Protein AF-A0A1S8X7P6-F1 (afdb_monomer)

Solvent-accessible surface area (backbone atoms only — not comparable to full-atom values): 11498 Å² total; per-residue (Å²): 134,85,83,84,81,87,73,89,77,54,71,71,57,48,52,52,52,52,55,50,52,51,51,50,54,52,51,56,50,50,56,48,49,52,49,54,49,47,68,71,68,50,73,94,67,76,74,69,40,82,76,48,101,75,57,80,89,74,90,81,84,75,97,58,96,81,68,71,66,70,54,46,68,73,72,71,50,94,68,79,83,75,83,72,80,80,57,61,68,52,50,38,50,42,69,26,84,80,76,5,51,56,44,46,46,53,56,34,66,71,38,95,83,47,39,44,63,60,40,48,54,47,52,47,68,79,34,63,86,38,93,44,40,49,62,66,90,58,89,84,59,77,46,38,27,39,47,47,96,93,43,76,47,79,45,70,70,70,52,51,78,80,42,77,86,68,86,75,87,81,89,80,94,76,87,85,130

Secondary structure (DSSP, 8-state):
-------PPPHHHHHHHHHHHHHHHHHHHHHHHHHHHHHHHS-S-SSGGGTSTT---------STT-THHHHHHTT-------PPP-HHHHHHHH-TTT-HHHHHHHHHHSTT--HHHHHHHHHHHHTT-TTEE--SSTTS--EEEEETTEEEEE----GGG-GGGS----------

Radius of gyration: 25.16 Å; Cα contacts (8 Å, |Δi|>4): 114; chains: 1; bounding box: 87×28×64 Å

Mean predicted aligned error: 13.83 Å

Organism: Opisthorchis viverrini (NCBI:txid6198)

Sequence (177 aa):
MRESLWSPVRESQAKVNRDSIAKQIYSELFDRLVAMLNDRLSPPDMSEIHTTKGGVHTIALLDIYGFEQQEYVKEGIDWQFIAFPDNQPIINLISGRPNGIFHICNDEASLAAGTDRSFLQRCQREHRDHPNFSVPKLSSDDSFAVVHFAGEITYKPVLCSFHPSKSGKQNSITDKS

Structure (mmCIF, N/CA/C/O backbone):
data_AF-A0A1S8X7P6-F1
#
_entry.id   AF-A0A1S8X7P6-F1
#
loop_
_atom_site.group_PDB
_atom_site.id
_atom_site.type_symbol
_atom_site.label_atom_id
_atom_site.label_alt_id
_atom_site.label_comp_id
_atom_site.label_asym_id
_atom_site.label_entity_id
_atom_site.label_seq_id
_atom_site.pdbx_PDB_ins_code
_atom_site.Cartn_x
_atom_site.Cartn_y
_atom_site.Cartn_z
_atom_site.occupancy
_atom_site.B_iso_or_equiv
_atom_site.auth_seq_id
_atom_site.auth_comp_id
_atom_site.auth_asym_id
_atom_site.auth_atom_id
_atom_site.pdbx_PDB_model_num
ATOM 1 N N . MET A 1 1 ? 9.546 18.646 -35.301 1.00 42.53 1 MET A N 1
ATOM 2 C CA . MET A 1 1 ? 9.060 17.299 -35.662 1.00 42.53 1 MET A CA 1
ATOM 3 C C . MET A 1 1 ? 9.919 16.311 -34.881 1.00 42.53 1 MET A C 1
ATOM 5 O O . MET A 1 1 ? 11.119 16.309 -35.096 1.00 42.53 1 MET A O 1
ATOM 9 N N . ARG A 1 2 ? 9.380 15.625 -33.860 1.00 49.19 2 ARG A N 1
ATOM 10 C CA . ARG A 1 2 ? 10.146 14.611 -33.109 1.00 49.19 2 ARG A CA 1
ATOM 11 C C . ARG A 1 2 ? 10.059 13.310 -33.897 1.00 49.19 2 ARG A C 1
ATOM 13 O O . ARG A 1 2 ? 8.960 12.786 -34.049 1.00 49.19 2 ARG A O 1
ATOM 20 N N . GLU A 1 3 ? 11.178 12.837 -34.422 1.00 62.22 3 GLU A N 1
ATOM 21 C CA . GLU A 1 3 ? 11.237 11.523 -35.057 1.00 62.22 3 GLU A CA 1
ATOM 22 C C . GLU A 1 3 ? 11.043 10.448 -33.982 1.00 62.22 3 GLU A C 1
ATOM 24 O O . GLU A 1 3 ? 11.720 10.446 -32.952 1.00 62.22 3 GLU A O 1
ATOM 29 N N . SER A 1 4 ? 10.057 9.573 -34.181 1.00 69.62 4 SER A N 1
ATOM 30 C CA . SER A 1 4 ? 9.841 8.418 -33.314 1.00 69.62 4 SER A CA 1
ATOM 31 C C . SER A 1 4 ? 10.745 7.295 -33.804 1.00 69.62 4 SER A C 1
ATOM 33 O O . SER A 1 4 ? 10.534 6.751 -34.886 1.00 69.62 4 SER A O 1
ATOM 35 N N . LEU A 1 5 ? 11.782 6.980 -33.029 1.00 67.19 5 LEU A N 1
ATOM 36 C CA . LEU A 1 5 ? 12.671 5.864 -33.322 1.00 67.19 5 LEU A CA 1
ATOM 37 C C . LEU A 1 5 ? 12.099 4.600 -32.668 1.00 67.19 5 LEU A C 1
ATOM 39 O O . LEU A 1 5 ? 12.007 4.520 -31.442 1.00 67.19 5 LEU A O 1
ATOM 43 N N . TRP A 1 6 ? 11.702 3.619 -33.478 1.00 72.44 6 TRP A N 1
ATOM 44 C CA . TRP A 1 6 ? 11.260 2.315 -32.987 1.00 72.44 6 TRP A CA 1
ATOM 45 C C . TRP A 1 6 ? 12.477 1.420 -32.748 1.00 72.44 6 TRP A C 1
ATOM 47 O O . TRP A 1 6 ? 13.280 1.208 -33.657 1.00 72.44 6 TRP A O 1
ATOM 57 N N . SER A 1 7 ? 12.622 0.895 -31.533 1.00 75.38 7 SER A N 1
ATOM 58 C CA . SER A 1 7 ? 13.663 -0.074 -31.196 1.00 75.38 7 SER A CA 1
ATOM 59 C C . SER A 1 7 ? 13.041 -1.408 -30.764 1.00 75.38 7 SER A C 1
ATOM 61 O O . SER A 1 7 ? 12.020 -1.417 -30.068 1.00 75.38 7 SER A O 1
ATOM 63 N N . PRO A 1 8 ? 13.632 -2.553 -31.157 1.00 83.06 8 PRO A N 1
ATOM 64 C CA . PRO A 1 8 ? 13.177 -3.858 -30.697 1.00 83.06 8 PRO A CA 1
ATOM 65 C C . PRO A 1 8 ? 13.267 -4.001 -29.175 1.00 83.06 8 PRO A C 1
ATOM 67 O O . PRO A 1 8 ? 14.200 -3.519 -28.527 1.00 83.06 8 PRO A O 1
ATOM 70 N N . VAL A 1 9 ? 12.305 -4.721 -28.606 1.00 83.81 9 VAL A N 1
ATOM 71 C CA . VAL A 1 9 ? 12.183 -4.948 -27.165 1.00 83.81 9 VAL A CA 1
ATOM 72 C C . VAL A 1 9 ? 12.931 -6.228 -26.758 1.00 83.81 9 VAL A C 1
ATOM 74 O O . VAL A 1 9 ? 12.871 -7.235 -27.459 1.00 83.81 9 VAL A O 1
ATOM 77 N N . ARG A 1 10 ? 13.634 -6.212 -25.614 1.00 89.25 10 ARG A N 1
ATOM 78 C CA . ARG A 1 10 ? 14.308 -7.404 -25.052 1.00 89.25 10 ARG A CA 1
ATOM 79 C C . ARG A 1 10 ? 13.291 -8.436 -24.556 1.00 89.25 10 ARG A C 1
ATOM 81 O O . ARG A 1 10 ? 12.205 -8.065 -24.125 1.00 89.25 10 ARG A O 1
ATOM 88 N N . GLU A 1 11 ? 13.672 -9.712 -24.507 1.00 87.62 11 GLU A N 1
ATOM 89 C CA . GLU A 1 11 ? 12.786 -10.798 -24.051 1.00 87.62 11 GLU A CA 1
ATOM 90 C C . GLU A 1 11 ? 12.171 -10.534 -22.662 1.00 87.62 11 GLU A C 1
ATOM 92 O O . GLU A 1 11 ? 10.968 -10.708 -22.468 1.00 87.62 11 GLU A O 1
ATOM 97 N N . SER A 1 12 ? 12.968 -10.056 -21.700 1.00 82.31 12 SER A N 1
ATOM 98 C CA . SER A 1 12 ? 12.491 -9.726 -20.349 1.00 82.31 12 SER A CA 1
ATOM 99 C C . SER A 1 12 ? 11.431 -8.624 -20.359 1.00 82.31 12 SER A C 1
ATOM 101 O O . SER A 1 12 ? 10.395 -8.746 -19.711 1.00 82.31 12 SER A O 1
ATOM 103 N N . GLN A 1 13 ? 11.655 -7.575 -21.146 1.00 83.06 13 GLN A N 1
ATOM 104 C CA . GLN A 1 13 ? 10.712 -6.476 -21.306 1.00 83.06 13 GLN A CA 1
ATOM 105 C C . GLN A 1 13 ? 9.443 -6.925 -22.040 1.00 83.06 13 GLN A C 1
ATOM 107 O O . GLN A 1 13 ? 8.349 -6.494 -21.687 1.00 83.06 13 GLN A O 1
ATOM 112 N N . ALA A 1 14 ? 9.562 -7.817 -23.024 1.00 86.44 14 ALA A N 1
ATOM 113 C CA . ALA A 1 14 ? 8.414 -8.378 -23.727 1.00 86.44 14 ALA A CA 1
ATOM 114 C C . ALA A 1 14 ? 7.520 -9.203 -22.784 1.00 86.44 14 ALA A C 1
ATOM 116 O O . ALA A 1 14 ? 6.298 -9.071 -22.840 1.00 86.44 14 ALA A O 1
ATOM 117 N N . LYS A 1 15 ? 8.113 -9.991 -21.872 1.00 86.81 15 LYS A N 1
ATOM 118 C CA . LYS A 1 15 ? 7.375 -10.727 -20.829 1.00 86.81 15 LYS A CA 1
ATOM 119 C C . LYS A 1 15 ? 6.629 -9.780 -19.892 1.00 86.81 15 LYS A C 1
ATOM 121 O O . LYS A 1 15 ? 5.431 -9.952 -19.702 1.00 86.81 15 LYS A O 1
ATOM 126 N N . VAL A 1 16 ? 7.305 -8.745 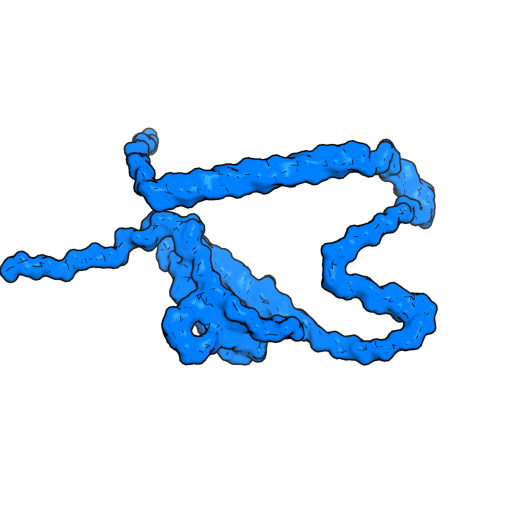-19.386 1.00 85.88 16 VAL A N 1
ATOM 127 C CA . VAL A 1 16 ? 6.673 -7.725 -18.532 1.00 85.88 16 VAL A CA 1
ATOM 128 C C . VAL A 1 16 ? 5.523 -7.039 -19.267 1.00 85.88 16 VAL A C 1
ATOM 130 O O . VAL A 1 16 ? 4.435 -6.932 -18.719 1.00 85.88 16 VAL A O 1
ATOM 133 N N . ASN A 1 17 ? 5.722 -6.636 -20.524 1.00 87.62 17 ASN A N 1
ATOM 134 C CA . ASN A 1 17 ? 4.677 -5.982 -21.313 1.00 87.62 17 ASN A CA 1
ATOM 135 C C . ASN A 1 17 ? 3.465 -6.895 -21.523 1.00 87.62 17 ASN A C 1
ATOM 137 O O . ASN A 1 17 ? 2.332 -6.452 -21.349 1.00 87.62 17 ASN A O 1
ATOM 141 N N . ARG A 1 18 ? 3.695 -8.170 -21.861 1.00 91.12 18 ARG A N 1
ATOM 142 C CA . ARG A 1 18 ? 2.631 -9.172 -21.999 1.00 91.12 18 ARG A CA 1
ATOM 143 C C . ARG A 1 18 ? 1.839 -9.307 -20.700 1.00 91.12 18 ARG A C 1
ATOM 145 O O . ARG A 1 18 ? 0.613 -9.258 -20.732 1.00 91.12 18 ARG A O 1
ATOM 152 N N . ASP A 1 19 ? 2.533 -9.461 -19.577 1.00 89.25 19 ASP A N 1
ATOM 153 C CA . ASP A 1 19 ? 1.902 -9.675 -18.275 1.00 89.25 19 ASP A CA 1
ATOM 154 C C . ASP A 1 19 ? 1.141 -8.423 -17.812 1.00 89.25 19 ASP A C 1
ATOM 156 O O . ASP A 1 19 ? 0.046 -8.540 -17.265 1.00 89.25 19 ASP A O 1
ATOM 160 N N . SER A 1 20 ? 1.666 -7.225 -18.083 1.00 91.06 20 SER A N 1
ATOM 161 C CA . SER A 1 20 ? 0.983 -5.957 -17.805 1.00 91.06 20 SER A CA 1
ATOM 162 C C . SER A 1 20 ? -0.295 -5.797 -18.627 1.00 91.06 20 SER A C 1
ATOM 164 O O . SER A 1 20 ? -1.331 -5.443 -18.071 1.00 91.06 20 SER A O 1
ATOM 166 N N . ILE A 1 21 ? -0.255 -6.104 -19.929 1.00 93.06 21 ILE A N 1
ATOM 167 C CA . ILE A 1 21 ? -1.448 -6.052 -20.789 1.00 93.06 21 ILE A CA 1
ATOM 168 C C . ILE A 1 21 ? -2.491 -7.061 -20.309 1.00 93.06 21 ILE A C 1
ATOM 170 O O . ILE A 1 21 ? -3.665 -6.717 -20.200 1.00 93.06 21 ILE A O 1
ATOM 174 N N . ALA A 1 22 ? -2.068 -8.284 -19.980 1.00 95.38 22 ALA A N 1
ATOM 175 C CA . ALA A 1 22 ? -2.970 -9.297 -19.450 1.00 95.38 22 ALA A CA 1
ATOM 176 C C . ALA A 1 22 ? -3.659 -8.798 -18.172 1.00 95.38 22 ALA A C 1
ATOM 178 O O . ALA A 1 22 ? -4.885 -8.799 -18.103 1.00 95.38 22 ALA A O 1
ATOM 179 N N . LYS A 1 23 ? -2.888 -8.300 -17.196 1.00 93.62 23 LYS A N 1
ATOM 180 C CA . LYS A 1 23 ? -3.427 -7.740 -15.946 1.00 93.62 23 LYS A CA 1
ATOM 181 C C . LYS A 1 23 ? -4.416 -6.602 -16.196 1.00 93.62 23 LYS A C 1
ATOM 183 O O . LYS A 1 23 ? -5.476 -6.608 -15.581 1.00 93.62 23 LYS A O 1
ATOM 188 N N . GLN A 1 24 ? -4.110 -5.681 -17.115 1.00 94.88 24 GLN A N 1
ATOM 189 C CA . GLN A 1 24 ? -5.015 -4.578 -17.445 1.00 94.88 24 GLN A CA 1
ATOM 190 C C . GLN A 1 24 ? -6.340 -5.090 -18.013 1.00 94.88 24 GLN A C 1
ATOM 192 O O . GLN A 1 24 ? -7.397 -4.688 -17.544 1.00 94.88 24 GLN A O 1
ATOM 197 N N . ILE A 1 25 ? -6.296 -6.003 -18.988 1.00 95.44 25 ILE A N 1
ATOM 198 C CA . ILE A 1 25 ? -7.511 -6.561 -19.600 1.00 95.44 25 ILE A CA 1
ATOM 199 C C . ILE A 1 25 ? -8.362 -7.278 -18.549 1.00 95.44 25 ILE A C 1
ATOM 201 O O . ILE A 1 25 ? -9.577 -7.099 -18.529 1.00 95.44 25 ILE A O 1
ATOM 205 N N . TYR A 1 26 ? -7.738 -8.070 -17.672 1.00 96.12 26 TYR A N 1
ATOM 206 C CA . TYR A 1 26 ? -8.461 -8.763 -16.606 1.00 96.12 26 TYR A CA 1
ATOM 207 C C . TYR A 1 26 ? -9.094 -7.793 -15.607 1.00 96.12 26 TYR A C 1
ATOM 209 O O . TYR A 1 26 ? -10.250 -7.997 -15.247 1.00 96.12 26 TYR A O 1
ATOM 217 N N . SER A 1 27 ? -8.372 -6.747 -15.195 1.00 95.56 27 SER A N 1
ATOM 218 C CA . SER A 1 27 ? -8.900 -5.730 -14.278 1.00 95.56 27 SER A CA 1
ATOM 219 C C . SER A 1 27 ? -10.111 -5.019 -14.880 1.00 95.56 27 SER A C 1
ATOM 221 O O . SER A 1 27 ? -11.179 -5.020 -14.283 1.00 95.56 27 SER A O 1
ATOM 223 N N . GLU A 1 28 ? -9.982 -4.510 -16.107 1.00 96.56 28 GLU A N 1
ATOM 224 C CA . GLU A 1 28 ? -11.060 -3.797 -16.808 1.00 96.56 28 GLU A CA 1
ATOM 225 C C . GLU A 1 28 ? -12.284 -4.685 -17.043 1.00 96.56 28 GLU A C 1
ATOM 227 O O . GLU A 1 28 ? -13.429 -4.251 -16.917 1.00 96.56 28 GLU A O 1
ATOM 232 N N . LEU A 1 29 ? -12.057 -5.955 -17.392 1.00 97.06 29 LEU A N 1
ATOM 233 C CA . LEU A 1 29 ? -13.142 -6.911 -17.558 1.00 97.06 29 LEU A CA 1
ATOM 234 C C . LEU A 1 29 ? -13.862 -7.153 -16.231 1.00 97.06 29 LEU A C 1
ATOM 236 O O . LEU A 1 29 ? -15.089 -7.162 -16.214 1.00 97.06 29 LEU A O 1
ATOM 240 N N . PHE A 1 30 ? -13.120 -7.350 -15.142 1.00 96.50 30 PHE A N 1
ATOM 241 C CA . PHE A 1 30 ? -13.692 -7.552 -13.817 1.00 96.50 30 PHE A CA 1
ATOM 242 C C . PHE A 1 30 ? -14.523 -6.342 -13.380 1.00 96.50 30 PHE A C 1
ATOM 244 O O . PHE A 1 30 ? -15.696 -6.506 -13.048 1.00 96.50 30 PHE A O 1
ATOM 251 N N . ASP A 1 31 ? -13.968 -5.134 -13.482 1.00 95.44 31 ASP A N 1
ATOM 252 C CA . ASP A 1 31 ? -14.670 -3.898 -13.126 1.00 95.44 31 ASP A CA 1
ATOM 253 C C . ASP A 1 31 ? -15.936 -3.716 -13.972 1.00 95.44 31 ASP A C 1
ATOM 255 O O . ASP A 1 31 ? -17.006 -3.382 -13.457 1.00 95.44 31 ASP A O 1
ATOM 259 N N . ARG A 1 32 ? -15.862 -4.029 -15.272 1.00 96.00 32 ARG A N 1
ATOM 260 C CA . ARG A 1 32 ? -17.023 -3.996 -16.165 1.00 96.00 32 ARG A CA 1
ATOM 261 C C . ARG A 1 32 ? -18.074 -5.040 -15.800 1.00 96.00 32 ARG A C 1
ATOM 263 O O . ARG A 1 32 ? -19.262 -4.738 -15.871 1.00 96.00 32 ARG A O 1
ATOM 270 N N . LEU A 1 33 ? -17.671 -6.253 -15.429 1.00 96.31 33 LEU A N 1
ATOM 271 C CA . LEU A 1 33 ? -18.593 -7.303 -14.991 1.00 96.31 33 LEU A CA 1
ATOM 272 C C . LEU A 1 33 ? -19.318 -6.893 -13.709 1.00 96.31 33 LEU A C 1
ATOM 274 O O . LEU A 1 33 ? -20.537 -7.032 -13.637 1.00 96.31 33 LEU A O 1
ATOM 278 N N . VAL A 1 34 ? -18.592 -6.335 -12.737 1.00 95.56 34 VAL A N 1
ATOM 279 C CA . VAL A 1 34 ? -19.170 -5.800 -11.497 1.00 95.56 34 VAL A CA 1
ATOM 280 C C . VAL A 1 34 ? -20.140 -4.661 -11.806 1.00 95.56 34 VAL A C 1
ATOM 282 O O . VAL A 1 34 ? -21.261 -4.662 -11.305 1.00 95.56 34 VAL A O 1
ATOM 285 N N . ALA A 1 35 ? -19.768 -3.729 -12.686 1.00 94.12 35 ALA A N 1
ATOM 286 C CA . ALA A 1 35 ? -20.645 -2.635 -13.095 1.00 94.12 35 ALA A CA 1
ATOM 287 C C . ALA A 1 35 ? -21.922 -3.137 -13.788 1.00 94.12 35 ALA A C 1
ATOM 289 O O . ALA A 1 35 ? -23.013 -2.670 -13.476 1.00 94.12 35 ALA A O 1
ATOM 290 N N . MET A 1 36 ? -21.806 -4.121 -14.685 1.00 95.50 36 MET A N 1
ATOM 291 C CA . MET A 1 36 ? -22.960 -4.743 -15.339 1.00 95.50 36 MET A CA 1
ATOM 292 C C . MET A 1 36 ? -23.861 -5.475 -14.343 1.00 95.50 36 MET A C 1
ATOM 294 O O . MET A 1 36 ? -25.080 -5.405 -14.462 1.00 95.50 36 MET A O 1
ATOM 298 N N . LEU A 1 37 ? -23.280 -6.180 -13.370 1.00 93.31 37 LEU A N 1
ATOM 299 C CA . LEU A 1 37 ? -24.040 -6.846 -12.319 1.00 93.31 37 LEU A CA 1
ATOM 300 C C . LEU A 1 37 ? -24.805 -5.815 -11.483 1.00 93.31 37 LEU A C 1
ATOM 302 O O . LEU A 1 37 ? -26.003 -5.972 -11.270 1.00 93.31 37 LEU A O 1
ATOM 306 N N . ASN A 1 38 ? -24.137 -4.736 -11.081 1.00 91.00 38 ASN A N 1
ATOM 307 C CA . ASN A 1 38 ? -24.740 -3.661 -10.303 1.00 91.00 38 ASN A CA 1
ATOM 308 C C . ASN A 1 38 ? -25.859 -2.948 -11.072 1.00 91.00 38 ASN A C 1
ATOM 310 O O . ASN A 1 38 ? -26.905 -2.693 -10.493 1.00 91.00 38 ASN A O 1
ATOM 314 N N . ASP A 1 39 ? -25.693 -2.690 -12.372 1.00 90.75 39 ASP A N 1
ATOM 315 C CA . ASP A 1 39 ? -26.737 -2.098 -13.223 1.00 90.75 39 ASP A CA 1
ATOM 316 C C . ASP A 1 39 ? -27.995 -2.981 -13.296 1.00 90.75 39 ASP A C 1
ATOM 318 O O . ASP A 1 39 ? -29.121 -2.492 -13.268 1.00 90.75 39 ASP A O 1
ATOM 322 N N . ARG A 1 40 ? -27.816 -4.308 -13.323 1.00 89.81 40 ARG A N 1
ATOM 323 C CA . ARG A 1 40 ? -28.929 -5.271 -13.348 1.00 89.81 40 ARG A CA 1
ATOM 324 C C . ARG A 1 40 ? -29.568 -5.519 -11.986 1.00 89.81 40 ARG A C 1
ATOM 326 O O . ARG A 1 40 ? -30.752 -5.842 -11.944 1.00 89.81 40 ARG A O 1
ATOM 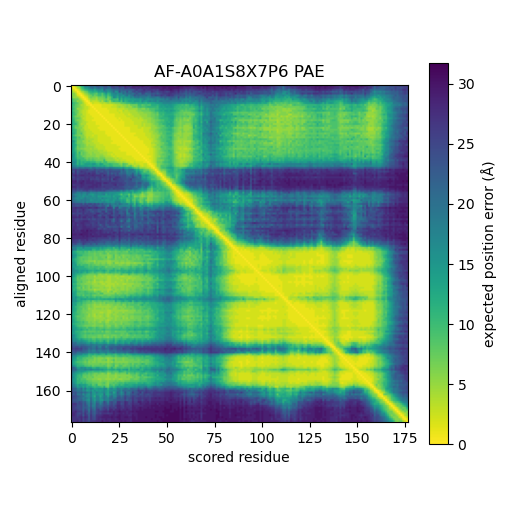333 N N . LEU A 1 41 ? -28.793 -5.434 -10.908 1.00 86.88 41 LEU A N 1
ATOM 334 C CA . LEU A 1 41 ? -29.257 -5.671 -9.539 1.00 86.88 41 LEU A CA 1
ATOM 335 C C . LEU A 1 41 ? -29.729 -4.396 -8.835 1.00 86.88 41 LEU A C 1
ATOM 337 O O . LEU A 1 41 ? -30.355 -4.494 -7.780 1.00 86.88 41 LEU A O 1
ATOM 341 N N . SER A 1 42 ? -29.438 -3.217 -9.390 1.00 83.00 42 SER A N 1
ATOM 342 C CA . SER A 1 42 ? -29.881 -1.953 -8.815 1.00 83.00 42 SER A CA 1
ATOM 343 C C . SER A 1 42 ? -31.411 -1.931 -8.741 1.00 83.00 42 SER A C 1
ATOM 345 O O . SER A 1 42 ? -32.075 -2.223 -9.740 1.00 83.00 42 SER A O 1
ATOM 347 N N . PRO A 1 43 ? -31.998 -1.576 -7.586 1.00 78.38 43 PRO A N 1
ATOM 348 C CA . PRO A 1 43 ? -33.442 -1.468 -7.468 1.00 78.38 43 PRO A CA 1
ATOM 349 C C . PRO A 1 43 ? -33.992 -0.430 -8.467 1.00 78.38 43 PRO A C 1
ATOM 351 O O . PRO A 1 43 ? -33.344 0.593 -8.703 1.00 78.38 43 PRO A O 1
ATOM 354 N N . PRO A 1 44 ? -35.178 -0.679 -9.056 1.00 70.69 44 PRO A N 1
ATOM 355 C CA . PRO A 1 44 ? -35.725 0.120 -10.154 1.00 70.69 44 PRO A CA 1
ATOM 356 C C . PRO A 1 44 ? -36.178 1.530 -9.748 1.00 70.69 44 PRO A C 1
ATOM 358 O O . PRO A 1 44 ? -36.407 2.352 -10.631 1.00 70.69 44 PRO A O 1
ATOM 361 N N . ASP A 1 45 ? -36.292 1.826 -8.448 1.00 65.50 45 ASP A N 1
ATOM 362 C CA . ASP A 1 45 ? -36.781 3.116 -7.963 1.00 65.50 45 ASP A CA 1
ATOM 363 C C . ASP A 1 45 ? -35.927 3.655 -6.805 1.00 65.50 45 ASP A C 1
ATOM 365 O O . ASP A 1 45 ? -36.110 3.312 -5.638 1.00 65.50 45 ASP A O 1
ATOM 369 N N . MET A 1 46 ? -34.947 4.498 -7.143 1.00 60.66 46 MET A N 1
ATOM 370 C CA . MET A 1 46 ? -34.178 5.284 -6.167 1.00 60.66 46 MET A CA 1
ATOM 371 C C . MET A 1 46 ? -34.810 6.666 -5.902 1.00 60.66 46 MET A C 1
ATOM 373 O O . MET A 1 46 ? -34.385 7.384 -4.994 1.00 60.66 46 MET A O 1
ATOM 377 N N . SER A 1 47 ? -35.819 7.057 -6.690 1.00 56.88 47 SER A N 1
ATOM 378 C CA . SER A 1 47 ? -36.471 8.373 -6.635 1.00 56.88 47 SER A CA 1
ATOM 379 C C . SER A 1 47 ? -37.475 8.501 -5.490 1.00 56.88 47 SER A C 1
ATOM 381 O O . SER A 1 47 ? -37.512 9.547 -4.842 1.00 56.88 47 SER A O 1
ATOM 383 N N . GLU A 1 48 ? -38.235 7.448 -5.181 1.00 52.84 48 GLU A N 1
ATOM 384 C CA . GLU A 1 48 ? -39.216 7.449 -4.079 1.00 52.84 48 GLU A CA 1
ATOM 385 C C . GLU A 1 48 ? -38.586 7.313 -2.674 1.00 52.84 48 GLU A C 1
ATOM 387 O O . GLU A 1 48 ? -39.259 7.443 -1.653 1.00 52.84 48 GLU A O 1
ATOM 392 N N . ILE A 1 49 ? -37.268 7.114 -2.590 1.00 53.41 49 ILE A N 1
ATOM 393 C CA . ILE A 1 49 ? -36.546 6.883 -1.326 1.00 53.41 49 ILE A CA 1
ATOM 394 C C . ILE A 1 49 ? -36.437 8.157 -0.471 1.00 53.41 49 ILE A C 1
ATOM 396 O O . ILE A 1 49 ? -36.386 8.086 0.758 1.00 53.41 49 ILE A O 1
ATOM 400 N N . HIS A 1 50 ? -36.428 9.336 -1.101 1.00 51.44 50 HIS A N 1
ATOM 401 C CA . HIS A 1 50 ? -36.244 10.618 -0.410 1.00 51.44 50 HIS A CA 1
ATOM 402 C C . HIS A 1 50 ? -37.533 11.168 0.233 1.00 51.44 50 HIS A C 1
ATOM 404 O O . HIS A 1 50 ? -37.469 12.147 0.977 1.00 51.44 50 HIS A O 1
ATOM 410 N N . THR A 1 51 ? -38.704 10.579 -0.043 1.00 53.50 51 THR A N 1
ATOM 411 C CA . THR A 1 51 ? -40.014 11.112 0.382 1.00 53.50 51 THR A CA 1
ATOM 412 C C . THR A 1 51 ? -40.631 10.386 1.578 1.00 53.50 51 THR A C 1
ATOM 414 O O . THR A 1 51 ? -41.412 10.991 2.315 1.00 53.50 51 THR A O 1
ATOM 417 N N . THR A 1 52 ? -40.253 9.138 1.863 1.00 53.66 52 THR A N 1
ATOM 418 C CA . THR A 1 52 ? -40.620 8.474 3.123 1.00 53.66 52 THR A CA 1
ATOM 419 C C . THR A 1 52 ? -39.563 8.739 4.189 1.00 53.66 52 THR A C 1
ATOM 421 O O . THR A 1 52 ? -38.398 8.405 4.000 1.00 53.66 52 THR A O 1
ATOM 424 N N . LYS A 1 53 ? -39.969 9.268 5.352 1.00 56.66 53 LYS A N 1
ATOM 425 C CA . LYS A 1 53 ? -39.124 9.544 6.539 1.00 56.66 53 LYS A CA 1
ATOM 426 C C . LYS A 1 53 ? -38.316 8.338 7.092 1.00 56.66 53 LYS A C 1
ATOM 428 O O . LYS A 1 53 ? -37.712 8.478 8.149 1.00 56.66 53 LYS A O 1
ATOM 433 N N . GLY A 1 54 ? -38.318 7.180 6.423 1.00 55.78 54 GLY A N 1
ATOM 434 C CA . GLY A 1 54 ? -37.648 5.941 6.833 1.00 55.78 54 GLY A CA 1
ATOM 435 C C . GLY A 1 54 ? -36.499 5.445 5.938 1.00 55.78 54 GLY A C 1
ATOM 436 O O . GLY A 1 54 ? -35.769 4.570 6.385 1.00 55.78 54 GLY A O 1
ATOM 437 N N . GLY A 1 55 ? -36.281 5.994 4.733 1.00 59.69 55 GLY A N 1
ATOM 438 C CA . GLY A 1 55 ? -35.241 5.503 3.806 1.00 59.69 55 GLY A CA 1
ATOM 439 C C . GLY A 1 55 ? -35.435 4.044 3.340 1.00 59.69 55 GLY A C 1
ATOM 440 O O . GLY A 1 55 ? -36.387 3.373 3.731 1.00 59.69 55 GLY A O 1
ATOM 441 N N . VAL A 1 56 ? -34.544 3.541 2.475 1.00 65.69 56 VAL A N 1
ATOM 442 C CA . VAL A 1 56 ? -34.521 2.117 2.088 1.00 65.69 56 VAL A CA 1
ATOM 443 C C . VAL A 1 56 ? -33.704 1.329 3.099 1.00 65.69 56 VAL A C 1
ATOM 445 O O . VAL A 1 56 ? -32.528 1.611 3.328 1.00 65.69 56 VAL A O 1
ATOM 448 N N . HIS A 1 57 ? -34.330 0.318 3.692 1.00 67.75 57 HIS A N 1
ATOM 449 C CA . HIS A 1 57 ? -33.647 -0.644 4.544 1.00 67.75 57 HIS A CA 1
ATOM 450 C C . HIS A 1 57 ? -32.885 -1.643 3.670 1.00 67.75 57 HIS A C 1
ATOM 452 O O . HIS A 1 57 ? -33.470 -2.566 3.106 1.00 67.75 57 HIS A O 1
ATOM 458 N N . THR A 1 58 ? -31.574 -1.456 3.558 1.00 70.44 58 THR A N 1
ATOM 459 C CA . THR A 1 58 ? -30.673 -2.414 2.909 1.00 70.44 58 THR A CA 1
ATOM 460 C C . THR A 1 58 ? -30.043 -3.311 3.966 1.00 70.44 58 THR A C 1
ATOM 462 O O . THR A 1 58 ? -29.486 -2.819 4.945 1.00 70.44 58 THR A O 1
ATOM 465 N N . ILE A 1 59 ? -30.078 -4.627 3.751 1.00 79.00 59 ILE A N 1
ATOM 466 C CA . ILE A 1 59 ? -29.259 -5.571 4.517 1.00 79.00 59 ILE A CA 1
ATOM 467 C C . ILE A 1 59 ? -27.902 -5.644 3.817 1.00 79.00 59 ILE A C 1
ATOM 469 O O . ILE A 1 59 ? -27.767 -6.281 2.774 1.00 79.00 59 ILE A O 1
ATOM 473 N N . ALA A 1 60 ? -26.912 -4.931 4.352 1.00 75.81 60 ALA A N 1
ATOM 474 C CA . ALA A 1 60 ? -25.549 -4.974 3.840 1.00 75.81 60 ALA A CA 1
ATOM 475 C C . ALA A 1 60 ? -24.819 -6.191 4.420 1.00 75.81 60 ALA A C 1
ATOM 477 O O . ALA A 1 60 ? -24.734 -6.350 5.635 1.00 75.81 60 ALA A O 1
ATOM 478 N N . LEU A 1 61 ? -24.269 -7.032 3.547 1.00 78.94 61 LEU A N 1
ATOM 479 C CA . LEU A 1 61 ? -23.319 -8.066 3.937 1.00 78.94 61 LEU A CA 1
ATOM 480 C C . LEU A 1 61 ? -21.917 -7.503 3.718 1.00 78.94 61 LEU A C 1
ATOM 482 O O . LEU A 1 61 ? -21.499 -7.294 2.580 1.00 78.94 61 LEU A O 1
ATOM 486 N N . LEU A 1 62 ? -21.223 -7.202 4.813 1.00 72.94 62 LEU A N 1
ATOM 487 C CA . LEU A 1 62 ? -19.857 -6.701 4.787 1.00 72.94 62 LEU A CA 1
ATOM 488 C C . LEU A 1 62 ? -18.905 -7.855 5.107 1.00 72.94 62 LEU A C 1
ATOM 490 O O . LEU A 1 62 ? -18.700 -8.182 6.271 1.00 72.94 62 LEU A O 1
ATOM 494 N N . ASP A 1 63 ? -18.325 -8.473 4.078 1.00 70.19 63 ASP A N 1
ATOM 495 C CA . ASP A 1 63 ? -17.264 -9.475 4.248 1.00 70.19 63 ASP A CA 1
ATOM 496 C C . ASP A 1 63 ? -15.913 -8.774 4.451 1.00 70.19 63 ASP A C 1
ATOM 498 O O . ASP A 1 63 ? -15.050 -8.721 3.574 1.00 70.19 63 ASP A O 1
ATOM 502 N N . ILE A 1 64 ? -15.783 -8.110 5.600 1.00 61.00 64 ILE A N 1
ATOM 503 C CA . ILE A 1 64 ? -14.535 -7.501 6.052 1.00 61.00 64 ILE A CA 1
ATOM 504 C C . ILE A 1 64 ? -14.424 -7.751 7.558 1.00 61.00 64 ILE A C 1
ATOM 506 O O . ILE A 1 64 ? -15.269 -7.304 8.335 1.00 61.00 64 ILE A O 1
ATOM 510 N N . TYR A 1 65 ? -13.383 -8.472 7.978 1.00 48.50 65 TYR A N 1
ATOM 511 C CA . TYR A 1 65 ? -13.122 -8.774 9.389 1.00 48.50 65 TYR A CA 1
ATOM 512 C C . TYR A 1 65 ? -13.071 -7.485 10.233 1.00 48.50 65 TYR A C 1
ATOM 514 O O . TYR A 1 65 ? -12.217 -6.630 9.998 1.00 48.50 65 TYR A O 1
ATOM 522 N N . GLY A 1 66 ? -13.950 -7.367 11.240 1.00 56.84 66 GLY A N 1
ATOM 523 C CA . GLY A 1 66 ? -13.830 -6.363 12.311 1.00 56.84 66 GLY A CA 1
ATOM 524 C C . GLY A 1 66 ? -15.084 -5.561 12.695 1.00 56.84 66 GLY A C 1
ATOM 525 O O . GLY A 1 66 ? -15.020 -4.822 13.672 1.00 56.84 66 GLY A O 1
ATOM 526 N N . PHE A 1 67 ? -16.216 -5.685 11.989 1.00 53.09 67 PHE A N 1
ATOM 527 C CA . PHE A 1 67 ? -17.408 -4.844 12.237 1.00 53.09 67 PHE A CA 1
ATOM 528 C C . PHE A 1 67 ? -18.453 -5.410 13.221 1.00 53.09 67 PHE A C 1
ATOM 530 O O . PHE A 1 67 ? -19.337 -4.674 13.651 1.00 53.09 67 PHE A O 1
ATOM 537 N N . GLU A 1 68 ? -18.350 -6.676 13.634 1.00 57.06 68 GLU A N 1
ATOM 538 C CA . GLU A 1 68 ? -19.384 -7.348 14.448 1.00 57.06 68 GLU A CA 1
ATOM 539 C C . GLU A 1 68 ? -19.521 -6.793 15.879 1.00 57.06 68 GLU A C 1
ATOM 541 O O . GLU A 1 68 ? -20.552 -6.957 16.525 1.00 57.06 68 GLU A O 1
ATOM 546 N N . GLN A 1 69 ? -18.508 -6.088 16.392 1.00 55.25 69 GLN A N 1
ATOM 547 C CA . GLN A 1 69 ? -18.447 -5.737 17.812 1.00 55.25 69 GLN A CA 1
ATOM 548 C C . GLN A 1 69 ? -19.398 -4.606 18.242 1.00 55.25 69 GLN A C 1
ATOM 550 O O . GLN A 1 69 ? -19.796 -4.543 19.405 1.00 55.25 69 GLN A O 1
ATOM 555 N N . GLN A 1 70 ? -19.784 -3.715 17.325 1.00 55.66 70 GLN A N 1
ATOM 556 C CA . GLN A 1 70 ? -20.685 -2.600 17.648 1.00 55.66 70 GLN A CA 1
ATOM 557 C C . GLN A 1 70 ? -22.146 -3.040 17.826 1.00 55.66 70 GLN A C 1
ATOM 559 O O . GLN A 1 70 ? -22.912 -2.338 18.488 1.00 55.66 70 GLN A O 1
ATOM 564 N N . GLU A 1 71 ? -22.524 -4.200 17.284 1.00 59.75 71 GLU A N 1
ATOM 565 C CA . GLU A 1 71 ? -23.890 -4.725 17.367 1.00 59.75 71 GLU A CA 1
ATOM 566 C C . GLU A 1 71 ? -24.152 -5.395 18.730 1.00 59.75 71 GLU A C 1
ATOM 568 O O . GLU A 1 71 ? -25.190 -5.154 19.347 1.00 59.75 71 GLU A O 1
ATOM 573 N N . TYR A 1 72 ? -23.165 -6.117 19.285 1.00 58.12 72 TYR A N 1
ATOM 574 C CA . TYR A 1 72 ? -23.281 -6.784 20.594 1.00 58.12 72 TYR A CA 1
ATOM 575 C C . TYR A 1 72 ? -23.556 -5.815 21.757 1.00 58.12 72 TYR A C 1
ATOM 577 O O . TYR A 1 72 ? -24.291 -6.155 22.683 1.00 58.12 72 TYR A O 1
ATOM 585 N N . VAL A 1 73 ? -23.011 -4.592 21.699 1.00 57.62 73 VAL A N 1
ATOM 586 C CA . VAL A 1 73 ? -23.219 -3.554 22.730 1.00 57.62 73 VAL A CA 1
ATOM 587 C C . VAL A 1 73 ? -24.639 -2.971 22.679 1.00 57.62 73 VAL A C 1
ATOM 589 O O . VAL A 1 73 ? -25.169 -2.568 23.713 1.00 57.62 73 VAL A O 1
ATOM 592 N N . LYS A 1 74 ? -25.283 -2.938 21.503 1.00 62.59 74 LYS A N 1
ATOM 593 C CA . LYS A 1 74 ? -26.665 -2.446 21.351 1.00 62.59 74 LYS A CA 1
ATOM 594 C C . LYS A 1 74 ? -27.710 -3.449 21.838 1.00 62.59 74 LYS A C 1
ATOM 596 O O . LYS A 1 74 ? -28.733 -3.033 22.371 1.00 62.59 74 LYS A O 1
ATOM 601 N N . GLU A 1 75 ? -27.445 -4.742 21.677 1.00 70.06 75 GLU A N 1
ATOM 602 C CA . GLU A 1 75 ? -28.366 -5.841 22.013 1.00 70.06 75 GLU A CA 1
ATOM 603 C C . GLU A 1 75 ? -28.393 -6.182 23.518 1.00 70.06 75 GLU A C 1
ATOM 605 O O . GLU A 1 75 ? -29.144 -7.054 23.950 1.00 70.06 75 GLU A O 1
ATOM 610 N N . GLY A 1 76 ? -27.585 -5.506 24.348 1.00 57.28 76 GLY A N 1
ATOM 611 C CA . GLY A 1 76 ? -27.537 -5.756 25.794 1.00 57.28 76 GLY A CA 1
ATOM 612 C C . GLY A 1 76 ? -26.941 -7.119 26.162 1.00 57.28 76 GLY A C 1
ATOM 613 O O . GLY A 1 76 ? -27.187 -7.631 27.254 1.00 57.28 76 GLY A O 1
ATOM 614 N N . ILE A 1 77 ? -26.168 -7.711 25.250 1.00 59.09 77 ILE A N 1
ATOM 615 C CA . ILE A 1 77 ? -25.434 -8.950 25.490 1.00 59.09 77 ILE A CA 1
ATOM 616 C C . ILE A 1 77 ? -24.247 -8.606 26.394 1.00 59.09 77 ILE A C 1
ATOM 618 O O . ILE A 1 77 ? -23.504 -7.667 26.110 1.00 59.09 77 ILE A O 1
ATOM 622 N N . ASP A 1 78 ? -24.086 -9.355 27.489 1.00 53.34 78 ASP A N 1
ATOM 623 C CA . ASP A 1 78 ? -23.018 -9.172 28.477 1.00 53.34 78 ASP A CA 1
ATOM 624 C C . ASP A 1 78 ? -21.660 -9.517 27.841 1.00 53.34 78 ASP A C 1
ATOM 626 O O . ASP A 1 78 ? -21.165 -10.645 27.883 1.00 53.34 78 ASP A O 1
ATOM 630 N N . TRP A 1 79 ? -21.113 -8.547 27.113 1.00 56.47 79 TRP A N 1
ATOM 631 C CA . TRP A 1 79 ? -19.895 -8.686 26.337 1.00 56.47 79 TRP A CA 1
ATOM 632 C C . TRP A 1 79 ? -18.706 -8.318 27.215 1.00 56.47 79 TRP A C 1
ATOM 634 O O . TRP A 1 79 ? -18.571 -7.176 27.662 1.00 56.47 79 TRP A O 1
ATOM 644 N N . GLN A 1 80 ? -17.801 -9.272 27.442 1.00 57.22 80 GLN A N 1
ATOM 645 C CA . GLN A 1 80 ? -16.530 -8.957 28.084 1.00 57.22 80 GLN A CA 1
ATOM 646 C C . GLN A 1 80 ? -15.768 -7.976 27.196 1.00 57.22 80 GLN A C 1
ATOM 648 O O . GLN A 1 80 ? -15.477 -8.266 26.036 1.00 57.22 80 GLN A O 1
ATOM 653 N N . PHE A 1 81 ? -15.463 -6.797 27.736 1.00 51.19 81 PHE A N 1
ATOM 654 C CA . PHE A 1 81 ? -14.732 -5.757 27.028 1.00 51.19 81 PHE A CA 1
ATOM 655 C C . PHE A 1 81 ? -13.313 -6.253 26.721 1.00 51.19 81 PHE A C 1
ATOM 657 O O . PHE A 1 81 ? -12.392 -6.107 27.524 1.00 51.19 81 PHE A O 1
ATOM 664 N N . ILE A 1 82 ? -13.132 -6.879 25.559 1.00 58.44 82 ILE A N 1
ATOM 665 C CA . ILE A 1 82 ? -11.807 -7.169 25.025 1.00 58.44 82 ILE A CA 1
ATOM 666 C C . ILE A 1 82 ? -11.243 -5.815 24.604 1.00 58.44 82 ILE A C 1
ATOM 668 O O . ILE A 1 82 ? -11.690 -5.220 23.624 1.00 58.44 82 ILE A O 1
ATOM 672 N N . ALA A 1 83 ? -10.309 -5.289 25.392 1.00 61.41 83 ALA A N 1
ATOM 673 C CA . ALA A 1 83 ? -9.561 -4.103 25.016 1.00 61.41 83 ALA A CA 1
ATOM 674 C C . ALA A 1 83 ? -8.714 -4.452 23.787 1.00 61.41 83 ALA A C 1
ATOM 676 O O . ALA A 1 83 ? -7.728 -5.182 23.892 1.00 61.41 83 ALA A O 1
ATOM 677 N N . PHE A 1 84 ? -9.117 -3.956 22.620 1.00 66.00 84 PHE A N 1
ATOM 678 C CA . PHE A 1 84 ? -8.305 -4.065 21.418 1.00 66.00 84 PHE A CA 1
ATOM 679 C C . PHE A 1 84 ? -7.216 -2.986 21.463 1.00 66.00 84 PHE A C 1
ATOM 681 O O . PHE A 1 84 ? -7.534 -1.809 21.651 1.00 66.00 84 PHE A O 1
ATOM 688 N N . PRO A 1 85 ? -5.935 -3.357 21.320 1.00 73.62 85 PRO A N 1
ATOM 689 C CA . PRO A 1 85 ? -4.858 -2.412 21.077 1.00 73.62 85 PRO A CA 1
ATOM 690 C C . PRO A 1 85 ? -5.190 -1.510 19.888 1.00 73.62 85 PRO A C 1
ATOM 692 O O . PRO A 1 85 ? -5.577 -1.995 18.824 1.00 73.62 85 PRO A O 1
ATOM 695 N N . ASP A 1 86 ? -5.016 -0.204 20.070 1.00 82.56 86 ASP A N 1
ATOM 696 C CA . ASP A 1 86 ? -5.201 0.775 19.006 1.00 82.56 86 ASP A CA 1
ATOM 697 C C . ASP A 1 86 ? -4.204 0.515 17.861 1.00 82.56 86 ASP A C 1
ATOM 699 O O . ASP A 1 86 ? -2.989 0.454 18.073 1.00 82.56 86 ASP A O 1
ATOM 703 N N . ASN A 1 87 ? -4.717 0.350 16.640 1.00 89.75 87 ASN A N 1
ATOM 704 C CA . ASN A 1 87 ? -3.906 0.139 15.442 1.00 89.75 87 ASN A CA 1
ATOM 705 C C . ASN A 1 87 ? -3.546 1.454 14.734 1.00 89.75 87 ASN A C 1
ATOM 707 O O . ASN A 1 87 ? -2.799 1.425 13.751 1.00 89.75 87 ASN A O 1
ATOM 711 N N . GLN A 1 88 ? -4.009 2.602 15.237 1.00 90.31 88 GLN A N 1
ATOM 712 C CA . GLN A 1 88 ? -3.719 3.907 14.660 1.00 90.31 88 GLN A CA 1
ATOM 713 C C . GLN A 1 88 ? -2.214 4.185 14.489 1.00 90.31 88 GLN A C 1
ATOM 715 O O . GLN A 1 88 ? -1.845 4.726 13.443 1.00 90.31 88 GLN A O 1
ATOM 720 N N . PRO A 1 89 ? -1.306 3.779 15.405 1.00 92.12 89 PRO A N 1
ATOM 721 C CA . PR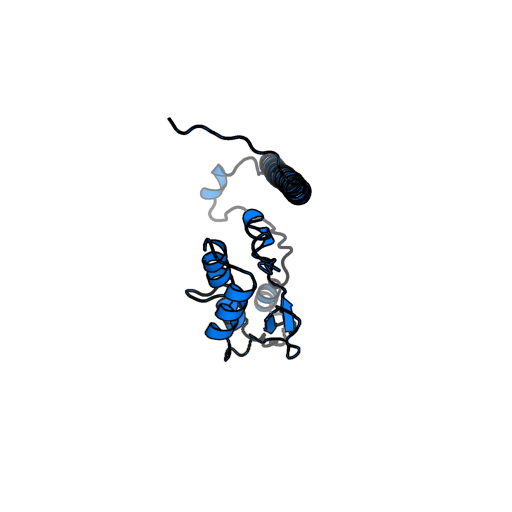O A 1 89 ? 0.136 3.911 15.182 1.00 92.12 89 PRO A CA 1
ATOM 722 C C . PRO A 1 89 ? 0.631 3.146 13.945 1.00 92.12 89 PRO A C 1
ATOM 724 O O . PRO A 1 89 ? 1.458 3.655 13.192 1.00 92.12 89 PRO A O 1
ATOM 727 N N . ILE A 1 90 ? 0.081 1.956 13.680 1.00 94.69 90 ILE A N 1
ATOM 728 C CA . ILE A 1 90 ? 0.420 1.141 12.502 1.00 94.69 90 ILE A CA 1
ATOM 729 C C . ILE A 1 90 ? -0.145 1.789 11.232 1.00 94.69 90 ILE A C 1
ATOM 731 O O . ILE A 1 90 ? 0.550 1.883 10.221 1.00 94.69 90 ILE A O 1
ATOM 735 N N . ILE A 1 91 ? -1.386 2.283 11.282 1.00 93.50 91 ILE A N 1
ATOM 736 C CA . ILE A 1 91 ? -2.010 3.001 10.160 1.00 93.50 91 ILE A CA 1
ATOM 737 C C . ILE A 1 91 ? -1.199 4.255 9.814 1.00 93.50 91 ILE A C 1
ATOM 739 O O . ILE A 1 91 ? -0.933 4.511 8.641 1.00 93.50 91 ILE A O 1
ATOM 743 N N . ASN A 1 92 ? -0.759 5.010 10.821 1.00 93.75 92 ASN A N 1
ATOM 744 C CA . ASN A 1 92 ? 0.054 6.208 10.630 1.00 93.75 92 ASN A CA 1
ATOM 745 C C . ASN A 1 92 ? 1.448 5.875 10.078 1.00 93.75 92 ASN A C 1
ATOM 747 O O . ASN A 1 92 ? 1.937 6.598 9.214 1.00 93.75 92 ASN A O 1
ATOM 751 N N . LEU A 1 93 ? 2.063 4.771 10.510 1.00 96.31 93 LEU A N 1
ATOM 752 C CA . LEU A 1 93 ? 3.318 4.283 9.936 1.00 96.31 93 LEU A CA 1
ATOM 753 C C . LEU A 1 93 ? 3.171 3.961 8.439 1.00 96.31 93 LEU A C 1
ATOM 755 O O . LEU A 1 93 ? 4.036 4.311 7.639 1.00 96.31 93 LEU A O 1
ATOM 759 N N . ILE A 1 94 ? 2.081 3.303 8.040 1.00 96.56 94 ILE A N 1
ATOM 760 C CA . ILE A 1 94 ? 1.894 2.842 6.657 1.00 96.56 94 ILE A CA 1
ATOM 761 C C . ILE A 1 94 ? 1.409 3.974 5.736 1.00 96.56 94 ILE A C 1
ATOM 763 O O . ILE A 1 94 ? 1.982 4.198 4.667 1.00 96.56 94 ILE A O 1
ATOM 767 N N . SER A 1 95 ? 0.373 4.699 6.156 1.00 95.19 95 SER A N 1
ATOM 768 C CA . SER A 1 95 ? -0.400 5.630 5.319 1.00 95.19 95 SER A CA 1
ATOM 769 C C . SER A 1 95 ? -0.351 7.083 5.801 1.00 95.19 95 S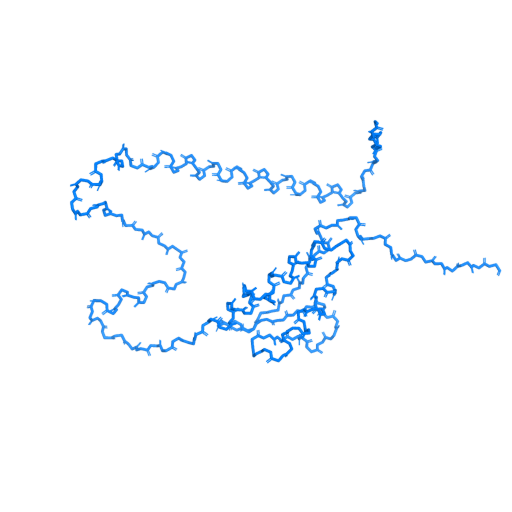ER A C 1
ATOM 771 O O . SER A 1 95 ? -0.908 7.964 5.148 1.00 95.19 95 SER A O 1
ATOM 773 N N . GLY A 1 96 ? 0.269 7.356 6.951 1.00 94.06 96 GLY A N 1
ATOM 774 C CA . GLY A 1 96 ? 0.324 8.697 7.527 1.00 94.06 96 GLY A CA 1
ATOM 775 C C . GLY A 1 96 ? 1.177 9.656 6.699 1.00 94.06 96 GLY A C 1
ATOM 776 O O . GLY A 1 96 ? 2.193 9.286 6.118 1.00 94.06 96 GLY A O 1
ATOM 777 N N . ARG A 1 97 ? 0.786 10.930 6.652 1.00 91.56 97 ARG A N 1
ATOM 778 C CA . ARG A 1 97 ? 1.592 11.984 6.018 1.00 91.56 97 ARG A CA 1
ATOM 779 C C . ARG A 1 97 ? 2.566 12.614 7.020 1.00 91.56 97 ARG A C 1
ATOM 781 O O . ARG A 1 97 ? 2.240 12.682 8.201 1.00 91.56 97 ARG A O 1
ATOM 788 N N . PRO A 1 98 ? 3.712 13.152 6.563 1.00 90.06 98 PRO A N 1
ATOM 789 C CA . PRO A 1 98 ? 4.221 13.097 5.187 1.00 90.06 98 PRO A CA 1
ATOM 790 C C . PRO A 1 98 ? 5.039 11.831 4.884 1.00 90.06 98 PRO A C 1
ATOM 792 O O . PRO A 1 98 ? 5.210 11.497 3.719 1.00 90.06 98 PRO A O 1
ATOM 795 N N . ASN A 1 99 ? 5.528 11.132 5.912 1.00 93.00 99 ASN A N 1
ATOM 796 C CA . ASN A 1 99 ? 6.573 10.113 5.776 1.00 93.00 99 ASN A CA 1
ATOM 797 C C . ASN A 1 99 ? 6.076 8.676 5.963 1.00 93.00 99 ASN A C 1
ATOM 799 O O . ASN A 1 99 ? 6.883 7.812 6.259 1.00 93.00 99 ASN A O 1
ATOM 803 N N . GLY A 1 100 ? 4.786 8.386 5.809 1.00 96.4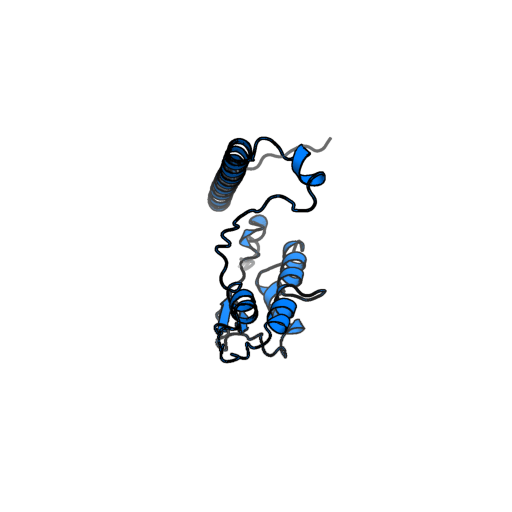4 100 GLY A N 1
ATOM 804 C CA . GLY A 1 100 ? 4.302 7.005 5.833 1.00 96.44 100 GLY A CA 1
ATOM 805 C C . GLY A 1 100 ? 4.925 6.169 4.715 1.00 96.44 100 GLY A C 1
ATOM 806 O O . GLY A 1 100 ? 5.298 6.695 3.660 1.00 96.44 100 GLY A O 1
ATOM 807 N N . ILE A 1 101 ? 5.016 4.856 4.922 1.00 96.25 101 ILE A N 1
ATOM 808 C CA . ILE A 1 101 ? 5.670 3.916 3.997 1.00 96.25 101 ILE A CA 1
ATOM 809 C C . ILE A 1 101 ? 5.151 4.070 2.556 1.00 96.25 101 ILE A C 1
ATOM 811 O O . ILE A 1 101 ? 5.952 4.093 1.618 1.00 96.25 101 ILE A O 1
ATOM 815 N N . PHE A 1 102 ? 3.839 4.239 2.351 1.00 95.38 102 PHE A N 1
ATOM 816 C CA . PHE A 1 102 ? 3.271 4.451 1.013 1.00 95.38 102 PHE A CA 1
ATOM 817 C C . PHE A 1 102 ? 3.687 5.778 0.376 1.00 95.38 102 PHE A C 1
ATOM 819 O O . PHE A 1 102 ? 3.913 5.830 -0.833 1.00 95.38 102 PHE A O 1
ATOM 826 N N . HIS A 1 103 ? 3.837 6.835 1.171 1.00 94.94 103 HIS A N 1
ATOM 827 C CA . HIS A 1 103 ? 4.306 8.127 0.678 1.00 94.94 103 HIS A CA 1
ATOM 828 C C . HIS A 1 103 ? 5.777 8.067 0.272 1.00 94.94 103 HIS A C 1
ATOM 830 O O . HIS A 1 103 ? 6.122 8.484 -0.832 1.00 94.94 103 HIS A O 1
ATOM 836 N N . ILE A 1 104 ? 6.622 7.451 1.102 1.00 94.50 104 ILE 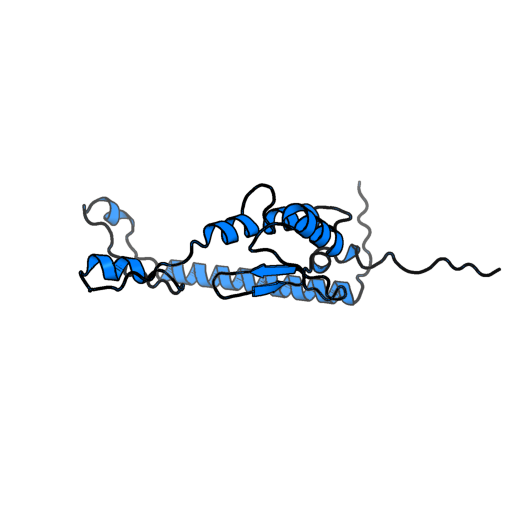A N 1
ATOM 837 C CA . ILE A 1 104 ? 8.029 7.210 0.767 1.00 94.50 104 ILE A CA 1
ATOM 838 C C . ILE A 1 104 ? 8.141 6.362 -0.511 1.00 94.50 104 ILE A C 1
ATOM 840 O O . ILE A 1 104 ? 8.955 6.668 -1.380 1.00 94.50 104 ILE A O 1
ATOM 844 N N . CYS A 1 105 ? 7.307 5.327 -0.650 1.00 93.25 105 CYS A N 1
ATOM 845 C CA . CYS A 1 105 ? 7.273 4.464 -1.832 1.00 93.25 105 CYS A CA 1
ATOM 846 C C . CYS A 1 105 ? 6.917 5.252 -3.096 1.00 93.25 105 CYS A C 1
ATOM 848 O O . CYS A 1 105 ? 7.628 5.165 -4.095 1.00 93.25 105 CYS A O 1
ATOM 850 N N . ASN A 1 106 ? 5.854 6.057 -3.044 1.00 91.69 106 ASN A N 1
ATOM 851 C CA . ASN A 1 106 ? 5.421 6.880 -4.168 1.00 91.69 106 ASN A CA 1
ATOM 852 C C . ASN A 1 106 ? 6.498 7.894 -4.590 1.00 91.69 106 ASN A C 1
ATOM 854 O O . ASN A 1 106 ? 6.793 8.025 -5.779 1.00 91.69 106 ASN A O 1
ATOM 858 N N . ASP A 1 107 ? 7.113 8.572 -3.619 1.00 91.44 107 ASP A N 1
ATOM 859 C CA . ASP A 1 107 ? 8.203 9.510 -3.880 1.00 91.44 107 ASP A CA 1
ATOM 860 C C . ASP A 1 107 ? 9.373 8.807 -4.581 1.00 91.44 107 ASP A C 1
ATOM 862 O O . ASP A 1 107 ? 9.810 9.245 -5.642 1.00 91.44 107 ASP A O 1
ATOM 866 N N . GLU A 1 108 ? 9.856 7.688 -4.037 1.00 91.12 108 GLU A N 1
ATOM 867 C CA . GLU A 1 108 ? 10.990 6.941 -4.597 1.00 91.12 108 GLU A CA 1
ATOM 868 C C . GLU A 1 108 ? 10.677 6.326 -5.965 1.00 91.12 108 GLU A C 1
ATOM 870 O O . GLU A 1 108 ? 11.532 6.332 -6.853 1.00 91.12 108 GLU A O 1
ATOM 875 N N . ALA A 1 109 ? 9.448 5.852 -6.178 1.00 87.69 109 ALA A N 1
ATOM 876 C CA . ALA A 1 109 ? 8.994 5.343 -7.470 1.00 87.69 109 ALA A CA 1
ATOM 877 C C . ALA A 1 109 ? 9.049 6.424 -8.560 1.00 87.69 109 ALA A C 1
ATOM 879 O O . ALA A 1 109 ? 9.403 6.131 -9.703 1.00 87.69 109 ALA A O 1
ATOM 880 N N . SER A 1 110 ? 8.746 7.675 -8.198 1.00 87.62 110 SER A N 1
ATOM 881 C CA . SER A 1 110 ? 8.760 8.815 -9.120 1.00 87.62 110 SER A CA 1
ATOM 882 C C . SER A 1 110 ? 10.171 9.299 -9.488 1.00 87.62 110 SER A C 1
ATOM 884 O O . SER A 1 110 ? 10.351 9.996 -10.490 1.00 87.62 110 SER A O 1
ATOM 886 N N . LEU A 1 111 ? 11.201 8.915 -8.720 1.00 86.50 111 LEU A N 1
ATOM 887 C CA . LEU A 1 111 ? 12.579 9.325 -8.978 1.00 86.50 111 LEU A CA 1
ATOM 888 C C . LEU A 1 111 ? 13.180 8.570 -10.169 1.00 86.50 111 LEU A C 1
ATOM 890 O O . LEU A 1 111 ? 13.227 7.335 -10.215 1.00 86.50 111 LEU A O 1
ATOM 894 N N . ALA A 1 112 ? 13.794 9.314 -11.094 1.00 79.12 112 ALA A N 1
ATOM 895 C CA . ALA A 1 112 ? 14.522 8.741 -12.230 1.00 79.12 112 ALA A CA 1
ATOM 896 C C . ALA A 1 112 ? 15.641 7.769 -11.795 1.00 79.12 112 ALA A C 1
ATOM 898 O O . ALA A 1 112 ? 15.899 6.787 -12.486 1.00 79.12 112 ALA A O 1
ATOM 899 N N . ALA A 1 113 ? 16.255 8.002 -10.630 1.00 80.69 113 ALA A N 1
ATOM 900 C CA . ALA A 1 113 ? 17.279 7.144 -10.028 1.00 80.69 113 ALA A CA 1
ATOM 901 C C . ALA A 1 113 ? 16.792 6.362 -8.790 1.00 80.69 113 ALA A C 1
ATOM 903 O O . ALA A 1 113 ? 17.610 5.756 -8.105 1.00 80.69 113 ALA A O 1
ATOM 904 N N . GLY A 1 114 ? 15.486 6.365 -8.494 1.00 83.38 114 GLY A N 1
ATOM 905 C CA . GLY A 1 114 ? 14.927 5.614 -7.367 1.00 83.38 114 GLY A CA 1
ATOM 906 C C . GLY A 1 114 ? 15.118 4.108 -7.541 1.00 83.38 114 GLY A C 1
ATOM 907 O O . GLY A 1 114 ? 14.946 3.587 -8.653 1.00 83.38 114 GLY A O 1
ATOM 908 N N . THR A 1 115 ? 15.492 3.438 -6.451 1.00 88.25 115 THR A N 1
ATOM 909 C CA . THR A 1 115 ? 15.780 1.999 -6.365 1.00 88.25 115 THR A CA 1
ATOM 910 C C . THR A 1 115 ? 15.134 1.398 -5.118 1.00 88.25 115 THR A C 1
ATOM 912 O O . THR A 1 115 ? 14.831 2.109 -4.162 1.00 88.25 115 THR A O 1
ATOM 915 N N . ASP A 1 116 ? 15.008 0.071 -5.080 1.00 90.25 116 ASP A N 1
ATOM 916 C CA . ASP A 1 116 ? 14.538 -0.657 -3.890 1.00 90.25 116 ASP A CA 1
ATOM 917 C C . ASP A 1 116 ? 15.371 -0.297 -2.646 1.00 90.25 116 ASP A C 1
ATOM 919 O O . ASP A 1 116 ? 14.842 -0.098 -1.554 1.00 90.25 116 ASP A O 1
ATOM 923 N N . ARG A 1 117 ? 16.686 -0.135 -2.834 1.00 89.25 117 ARG A N 1
ATOM 924 C CA . ARG A 1 117 ? 17.630 0.200 -1.767 1.00 89.25 117 ARG A CA 1
ATOM 925 C C . ARG A 1 117 ? 17.485 1.636 -1.268 1.00 89.25 117 ARG A C 1
ATOM 927 O O . ARG A 1 117 ? 17.560 1.844 -0.061 1.00 89.25 117 ARG A O 1
ATOM 934 N N . SER A 1 118 ? 17.297 2.618 -2.154 1.00 91.00 118 SER A N 1
ATOM 935 C CA . SER A 1 118 ? 17.106 4.017 -1.733 1.00 91.00 118 SER A CA 1
ATOM 936 C C . SER A 1 118 ? 15.810 4.179 -0.940 1.00 91.00 118 SER A C 1
ATOM 938 O O . SER A 1 118 ? 15.807 4.835 0.102 1.00 91.00 118 SER A O 1
ATOM 940 N N . PHE A 1 119 ? 14.756 3.469 -1.352 1.00 93.50 119 PHE A N 1
ATOM 941 C CA . PHE A 1 119 ? 13.521 3.345 -0.587 1.00 93.50 119 PHE A CA 1
ATOM 942 C C . PHE A 1 119 ? 13.736 2.731 0.796 1.00 93.50 119 PHE A C 1
ATOM 944 O O . PHE A 1 119 ? 13.369 3.353 1.792 1.00 93.50 119 PHE A O 1
ATOM 951 N N . LEU A 1 120 ? 14.392 1.568 0.884 1.00 92.50 120 LEU A N 1
ATOM 952 C CA . LEU A 1 120 ? 14.683 0.929 2.172 1.00 92.50 120 LEU A CA 1
ATOM 953 C C . LEU A 1 120 ? 15.475 1.848 3.096 1.00 92.50 120 LEU A C 1
ATOM 955 O O . LEU A 1 120 ? 15.115 2.011 4.258 1.00 92.50 120 LEU A O 1
ATOM 959 N N . GLN A 1 121 ? 16.521 2.492 2.579 1.00 92.06 121 GLN A N 1
ATOM 960 C CA . GLN A 1 121 ? 17.336 3.427 3.351 1.00 92.06 121 GLN A CA 1
ATOM 961 C C . GLN A 1 121 ? 16.517 4.612 3.870 1.00 92.06 121 GLN A C 1
ATOM 963 O O . GLN A 1 121 ? 16.738 5.066 4.993 1.00 92.06 121 GLN A O 1
ATOM 968 N N . ARG A 1 122 ? 15.560 5.111 3.077 1.00 93.75 122 ARG A N 1
ATOM 969 C CA . ARG A 1 122 ? 14.654 6.179 3.501 1.00 93.75 122 ARG A CA 1
ATOM 970 C C . ARG A 1 122 ? 13.688 5.690 4.579 1.00 93.75 122 ARG A C 1
ATOM 972 O O . ARG A 1 122 ? 13.639 6.319 5.627 1.00 93.75 122 ARG A O 1
ATOM 979 N N . CYS A 1 123 ? 13.020 4.551 4.400 1.00 94.56 123 CYS A N 1
ATOM 980 C CA . CYS A 1 123 ? 12.158 3.971 5.438 1.00 94.56 123 CYS A CA 1
ATOM 981 C C . CYS A 1 123 ? 12.913 3.735 6.753 1.00 94.56 123 CYS A C 1
ATOM 983 O O . CYS A 1 123 ? 12.436 4.116 7.817 1.00 94.56 123 CYS A O 1
ATOM 985 N N . GLN A 1 124 ? 14.123 3.176 6.682 1.00 93.12 124 GLN A N 1
ATOM 986 C CA . GLN A 1 124 ? 14.969 2.956 7.854 1.00 93.12 124 GLN A CA 1
ATOM 987 C C . GLN A 1 124 ? 15.338 4.257 8.558 1.00 93.12 124 GLN A C 1
ATOM 989 O O . GLN A 1 124 ? 15.334 4.301 9.781 1.00 93.12 124 GLN A O 1
ATOM 994 N N . ARG A 1 125 ? 15.654 5.318 7.812 1.00 94.44 125 ARG A N 1
ATOM 995 C CA . ARG A 1 125 ? 15.992 6.618 8.398 1.00 94.44 125 ARG A CA 1
ATOM 996 C C . ARG A 1 125 ? 14.789 7.275 9.077 1.00 94.44 125 ARG A C 1
ATOM 998 O O . ARG A 1 125 ? 14.952 7.814 10.163 1.00 94.44 125 ARG A O 1
ATOM 1005 N N . GLU A 1 126 ? 13.616 7.237 8.447 1.00 95.56 126 GLU A N 1
ATOM 1006 C CA . GLU A 1 126 ? 12.410 7.913 8.951 1.00 95.56 126 GLU A CA 1
ATOM 1007 C C . GLU A 1 126 ? 11.708 7.137 10.084 1.00 95.56 126 GLU A C 1
ATOM 1009 O O . GLU A 1 126 ? 10.989 7.739 10.880 1.00 95.56 126 GLU A O 1
ATOM 1014 N N . HIS A 1 127 ? 11.898 5.814 10.177 1.00 95.88 127 HIS A N 1
ATOM 1015 C CA . HIS A 1 127 ? 11.149 4.952 11.107 1.00 95.88 127 HIS A CA 1
ATOM 1016 C C . HIS A 1 127 ? 12.015 4.087 12.026 1.00 95.88 127 HIS A C 1
ATOM 1018 O O . HIS A 1 127 ? 11.486 3.188 12.674 1.00 95.88 127 HIS A O 1
ATOM 1024 N N . ARG A 1 128 ? 13.325 4.349 12.122 1.00 91.56 128 ARG A N 1
ATOM 1025 C CA . ARG A 1 128 ? 14.263 3.555 12.938 1.00 91.56 128 ARG A CA 1
ATOM 1026 C C . ARG A 1 128 ? 13.777 3.294 14.364 1.00 91.56 128 ARG A C 1
ATOM 1028 O O . ARG A 1 128 ? 13.963 2.194 14.873 1.00 91.56 128 ARG A O 1
ATOM 1035 N N . ASP A 1 129 ? 13.201 4.318 14.985 1.00 93.50 129 ASP A N 1
ATOM 1036 C CA . ASP A 1 129 ? 12.802 4.308 16.393 1.00 93.50 129 ASP A CA 1
ATOM 1037 C C . ASP A 1 129 ? 11.294 4.043 16.568 1.00 93.50 129 ASP A C 1
ATOM 1039 O O . ASP A 1 129 ? 10.766 4.135 17.676 1.00 93.50 129 ASP A O 1
ATOM 1043 N N . HIS A 1 130 ? 10.576 3.731 15.480 1.00 95.19 130 HIS A N 1
ATOM 1044 C CA . HIS A 1 130 ? 9.143 3.473 15.536 1.00 95.19 130 HIS A CA 1
ATOM 1045 C C . HIS A 1 130 ? 8.879 2.064 16.094 1.00 95.19 130 HIS A C 1
ATOM 1047 O O . HIS A 1 130 ? 9.388 1.089 15.543 1.00 95.19 130 HIS A O 1
ATOM 1053 N N . PRO A 1 131 ? 8.028 1.905 17.125 1.00 93.75 131 PRO A N 1
ATOM 1054 C CA . PRO A 1 131 ? 7.808 0.614 17.788 1.00 93.75 131 PRO A CA 1
ATOM 1055 C C . PRO A 1 131 ? 7.239 -0.467 16.858 1.00 93.75 131 PRO A C 1
ATOM 1057 O O . PRO A 1 131 ? 7.439 -1.654 17.096 1.00 93.75 131 PRO A O 1
ATOM 1060 N N . ASN A 1 132 ? 6.541 -0.062 15.792 1.00 95.38 132 ASN A N 1
ATOM 1061 C CA . ASN A 1 132 ? 5.985 -0.969 14.786 1.00 95.38 132 ASN A CA 1
ATOM 1062 C C . ASN A 1 132 ? 6.836 -1.124 13.516 1.00 95.38 132 ASN A C 1
ATOM 1064 O O . ASN A 1 132 ? 6.336 -1.692 12.551 1.00 95.38 132 ASN A O 1
ATOM 1068 N N . PHE A 1 133 ? 8.073 -0.622 13.480 1.00 95.88 133 PHE A N 1
ATOM 1069 C CA . PHE A 1 133 ? 8.973 -0.778 12.334 1.00 95.88 133 PHE A CA 1
ATOM 1070 C C . PHE A 1 133 ? 10.262 -1.477 12.766 1.00 95.88 133 PHE A C 1
ATOM 1072 O O . PHE A 1 133 ? 10.911 -1.073 13.728 1.00 95.88 133 PHE A O 1
ATOM 1079 N N . SER A 1 134 ? 10.656 -2.518 12.042 1.00 92.31 134 SER A N 1
ATOM 1080 C CA . SER A 1 134 ? 11.892 -3.250 12.299 1.0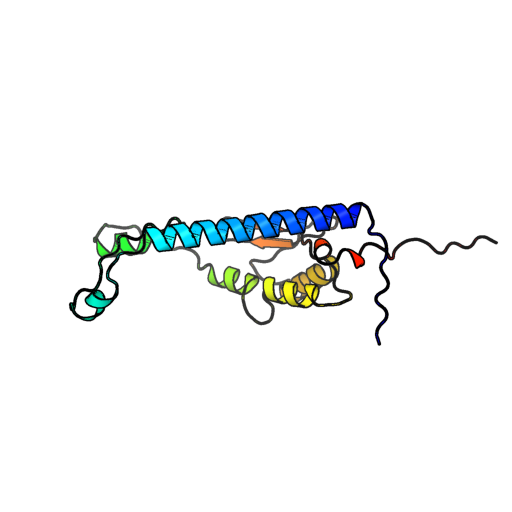0 92.31 134 SER A CA 1
ATOM 1081 C C . SER A 1 134 ? 12.607 -3.582 10.989 1.00 92.31 134 SER A C 1
ATOM 1083 O O . SER A 1 134 ? 12.043 -3.534 9.895 1.00 92.31 134 SER A O 1
ATOM 1085 N N . VAL A 1 135 ? 13.898 -3.885 11.085 1.00 86.38 135 VAL A N 1
ATOM 1086 C CA . VAL A 1 135 ? 14.698 -4.386 9.963 1.00 86.38 135 VAL A CA 1
ATOM 1087 C C . VAL A 1 135 ? 15.231 -5.752 10.372 1.00 86.38 135 VAL A C 1
ATOM 1089 O O . VAL A 1 135 ? 15.786 -5.861 11.473 1.00 86.38 135 VAL A O 1
ATOM 1092 N N . PRO A 1 136 ? 15.091 -6.792 9.531 1.00 80.44 136 PRO A N 1
ATOM 1093 C CA . PRO A 1 136 ? 15.657 -8.099 9.828 1.00 80.44 136 PRO A CA 1
ATOM 1094 C C . PRO A 1 136 ? 17.152 -8.001 10.149 1.00 80.44 136 PRO A C 1
ATOM 1096 O O . PRO A 1 136 ? 17.919 -7.329 9.463 1.00 80.44 136 PRO A O 1
ATOM 1099 N N . LYS A 1 137 ? 17.579 -8.673 11.225 1.00 70.56 137 LYS A N 1
ATOM 1100 C CA . LYS A 1 137 ? 18.963 -8.604 11.735 1.00 70.56 137 LYS A CA 1
ATOM 1101 C C . LYS A 1 137 ? 19.994 -9.195 10.767 1.00 70.56 137 LYS A C 1
ATOM 1103 O O . LYS A 1 137 ? 21.187 -8.940 10.924 1.00 70.56 137 LYS A O 1
ATOM 1108 N N . LEU A 1 138 ? 19.550 -9.990 9.792 1.00 68.75 138 LEU A N 1
ATOM 1109 C CA . LEU A 1 138 ? 20.400 -10.554 8.754 1.00 68.75 138 LEU A CA 1
ATOM 1110 C C . LEU A 1 138 ? 20.447 -9.594 7.556 1.00 68.75 138 LEU A C 1
ATOM 1112 O O . LEU A 1 138 ? 19.479 -9.443 6.819 1.00 68.75 138 LEU A O 1
ATOM 1116 N N . SER A 1 139 ? 21.594 -8.943 7.374 1.00 56.69 139 SER A N 1
ATOM 1117 C CA . SER A 1 139 ? 21.820 -7.844 6.423 1.00 56.69 139 SER A CA 1
ATOM 1118 C C . SER A 1 139 ? 21.731 -8.212 4.933 1.00 56.69 139 SER A C 1
ATOM 1120 O O . SER A 1 139 ? 21.917 -7.335 4.092 1.00 56.69 139 SER A O 1
ATOM 1122 N N . SER A 1 140 ? 21.487 -9.481 4.592 1.00 62.00 140 SER A N 1
ATOM 1123 C CA . SER A 1 140 ? 21.370 -9.959 3.208 1.00 62.00 140 SER A CA 1
ATOM 1124 C C . SER A 1 140 ? 19.963 -9.838 2.625 1.00 62.00 140 SER A C 1
ATOM 1126 O O . SER A 1 140 ? 19.813 -9.872 1.404 1.00 62.00 140 SER A O 1
ATOM 1128 N N . ASP A 1 141 ? 18.941 -9.710 3.469 1.00 66.50 141 ASP A N 1
ATOM 1129 C CA . ASP A 1 141 ? 17.557 -9.631 3.020 1.00 66.50 141 ASP A CA 1
ATOM 1130 C C . ASP A 1 141 ? 17.170 -8.161 2.912 1.00 66.50 141 ASP A C 1
ATOM 1132 O O . ASP A 1 141 ? 16.714 -7.575 3.890 1.00 66.50 141 ASP A O 1
ATOM 1136 N N . ASP A 1 142 ? 17.382 -7.555 1.738 1.00 84.75 142 ASP A N 1
ATOM 1137 C CA . ASP A 1 142 ? 16.890 -6.218 1.365 1.00 84.75 142 ASP A CA 1
ATOM 1138 C C . ASP A 1 142 ? 15.369 -6.120 1.622 1.00 84.75 142 ASP A C 1
ATOM 1140 O O . ASP A 1 142 ? 14.548 -6.346 0.733 1.00 84.75 142 ASP A O 1
ATOM 1144 N N . SER A 1 143 ? 14.984 -5.858 2.869 1.00 90.62 143 SER A N 1
ATOM 1145 C CA . SER A 1 143 ? 13.630 -6.005 3.396 1.00 90.62 143 SER A CA 1
ATOM 1146 C C . SER A 1 143 ? 13.453 -5.176 4.670 1.00 90.62 143 SER A C 1
ATOM 1148 O O . SER A 1 143 ? 14.414 -4.727 5.298 1.00 90.62 143 SER A O 1
ATOM 1150 N N . PHE A 1 144 ? 12.201 -4.946 5.038 1.00 93.00 144 PHE A N 1
ATOM 1151 C CA . PHE A 1 144 ? 11.804 -4.318 6.296 1.00 93.00 144 PHE A CA 1
ATOM 1152 C C . PHE A 1 144 ? 10.650 -5.114 6.892 1.00 93.00 144 PHE A C 1
ATOM 1154 O O . PHE A 1 144 ? 10.024 -5.907 6.194 1.00 93.00 144 PHE A O 1
ATOM 1161 N N . ALA A 1 145 ? 10.346 -4.917 8.164 1.00 93.94 145 ALA A N 1
ATOM 1162 C CA . ALA A 1 145 ? 9.219 -5.559 8.809 1.00 93.94 145 ALA A CA 1
ATOM 1163 C C . ALA A 1 145 ? 8.344 -4.539 9.536 1.00 93.94 145 ALA A C 1
ATOM 1165 O O . ALA A 1 145 ? 8.808 -3.494 9.999 1.00 93.94 145 ALA A O 1
ATOM 1166 N N . VAL A 1 146 ? 7.049 -4.839 9.576 1.00 95.50 146 VAL A N 1
ATOM 1167 C CA . VAL A 1 146 ? 6.052 -4.057 10.302 1.00 95.50 146 VAL A CA 1
ATOM 1168 C C . VAL A 1 146 ? 5.438 -4.953 11.363 1.00 95.50 146 VAL A C 1
ATOM 1170 O O . VAL A 1 146 ? 4.991 -6.064 11.071 1.00 95.50 146 VAL A O 1
ATOM 1173 N N . VAL A 1 147 ? 5.415 -4.474 12.604 1.00 93.94 147 VAL A N 1
ATOM 1174 C CA . VAL A 1 147 ? 4.752 -5.164 13.713 1.00 93.94 147 VAL A CA 1
ATOM 1175 C C . VAL A 1 147 ? 3.276 -4.783 13.681 1.00 93.94 147 VAL A C 1
ATOM 1177 O O . VAL A 1 147 ? 2.879 -3.742 14.209 1.00 93.94 147 VAL A O 1
ATOM 1180 N N . HIS A 1 148 ? 2.470 -5.603 13.010 1.00 91.62 148 HIS A N 1
ATOM 1181 C CA . HIS A 1 148 ? 1.023 -5.442 12.943 1.00 91.62 148 HIS A CA 1
ATOM 1182 C C . HIS A 1 148 ? 0.351 -5.929 14.227 1.00 91.62 148 HIS A C 1
ATOM 1184 O O . HIS A 1 148 ? 0.951 -6.617 15.051 1.00 91.62 148 HIS A O 1
ATOM 1190 N N . PHE A 1 149 ? -0.947 -5.643 14.349 1.00 84.56 149 PHE A N 1
ATOM 1191 C CA . PHE A 1 149 ? -1.780 -6.197 15.415 1.00 84.56 149 PHE A CA 1
ATOM 1192 C C . PHE A 1 149 ? -1.725 -7.737 15.466 1.00 84.56 149 PHE A C 1
ATOM 1194 O O . PHE A 1 149 ? -1.663 -8.317 16.544 1.00 84.56 149 PHE A O 1
ATOM 1201 N N . ALA A 1 150 ? -1.678 -8.395 14.301 1.00 83.88 150 ALA A N 1
ATOM 1202 C CA . ALA A 1 150 ? -1.606 -9.854 14.187 1.00 83.88 150 ALA A CA 1
ATOM 1203 C C . ALA A 1 150 ? -0.177 -10.433 14.279 1.00 83.88 150 ALA A C 1
ATOM 1205 O O . ALA A 1 150 ? -0.007 -11.645 14.158 1.00 83.88 150 ALA A O 1
ATOM 1206 N N . GLY A 1 151 ? 0.846 -9.593 14.475 1.00 88.25 151 GLY A N 1
ATOM 1207 C CA . GLY A 1 151 ? 2.250 -10.004 14.545 1.00 88.25 151 GLY A CA 1
ATOM 1208 C C . GLY A 1 151 ? 3.164 -9.291 13.548 1.00 88.25 151 GLY A C 1
ATOM 1209 O O . GLY A 1 151 ? 2.745 -8.429 12.777 1.00 88.25 151 GLY A O 1
ATOM 1210 N N . GLU A 1 152 ? 4.449 -9.642 13.589 1.00 92.88 152 GLU A N 1
ATOM 1211 C CA . GLU A 1 152 ? 5.471 -9.088 12.699 1.00 92.88 152 GLU A CA 1
ATOM 1212 C C . GLU A 1 152 ? 5.395 -9.720 11.303 1.00 92.88 152 GLU A C 1
ATOM 1214 O O . GLU A 1 152 ? 5.377 -10.943 11.162 1.00 92.88 152 GLU A O 1
ATOM 1219 N N . ILE A 1 153 ? 5.369 -8.878 10.269 1.00 92.81 153 ILE A N 1
ATOM 1220 C CA . ILE A 1 153 ? 5.368 -9.297 8.864 1.00 92.81 153 ILE A CA 1
ATOM 1221 C C . ILE A 1 153 ? 6.558 -8.654 8.160 1.00 92.81 153 ILE A C 1
ATOM 1223 O O . ILE A 1 153 ? 6.739 -7.438 8.219 1.00 92.81 153 ILE A O 1
ATOM 1227 N N . THR A 1 154 ? 7.362 -9.468 7.475 1.00 92.94 154 THR A N 1
ATOM 1228 C CA . THR A 1 154 ? 8.503 -9.014 6.669 1.00 92.94 154 THR A CA 1
ATOM 1229 C C . THR A 1 154 ? 8.092 -8.763 5.218 1.00 92.94 154 THR A C 1
ATOM 1231 O O . THR A 1 154 ? 7.455 -9.598 4.578 1.00 92.94 154 THR A O 1
ATOM 1234 N N . TYR A 1 155 ? 8.515 -7.622 4.682 1.00 91.88 155 TYR A N 1
ATOM 1235 C CA . TYR A 1 155 ? 8.225 -7.126 3.344 1.00 91.88 155 TYR A CA 1
ATOM 1236 C C . TYR A 1 155 ? 9.507 -6.947 2.538 1.00 91.88 155 TYR A C 1
ATOM 1238 O O . TYR A 1 155 ? 10.456 -6.293 2.975 1.00 91.88 155 TYR A O 1
ATOM 1246 N N . LYS A 1 156 ? 9.502 -7.468 1.309 1.00 90.56 156 LYS A N 1
ATOM 1247 C CA . LYS A 1 156 ? 10.552 -7.225 0.319 1.00 90.56 156 LYS A CA 1
ATOM 1248 C C . LYS A 1 156 ? 10.068 -6.185 -0.698 1.00 90.56 156 LYS A C 1
ATOM 1250 O O . LYS A 1 156 ? 9.102 -6.466 -1.410 1.00 90.56 156 LYS A O 1
ATOM 1255 N N . PRO A 1 157 ? 10.691 -4.999 -0.784 1.00 86.69 157 PRO A N 1
ATOM 1256 C CA . PRO A 1 157 ? 10.305 -4.001 -1.767 1.00 86.69 157 PRO A CA 1
ATOM 1257 C C . PRO A 1 157 ? 10.694 -4.434 -3.176 1.00 86.69 157 PRO A C 1
ATOM 1259 O O . PRO A 1 157 ? 11.741 -5.040 -3.399 1.00 86.69 157 PRO A O 1
ATOM 1262 N N . VAL A 1 158 ? 9.832 -4.085 -4.130 1.00 83.50 158 VAL A N 1
ATOM 1263 C CA . VAL A 1 158 ? 10.041 -4.325 -5.560 1.00 83.50 158 VAL A CA 1
ATOM 1264 C C . VAL A 1 158 ? 9.597 -3.076 -6.337 1.00 83.50 158 VAL A C 1
ATOM 1266 O O . VAL A 1 158 ? 8.606 -3.072 -7.058 1.00 83.50 15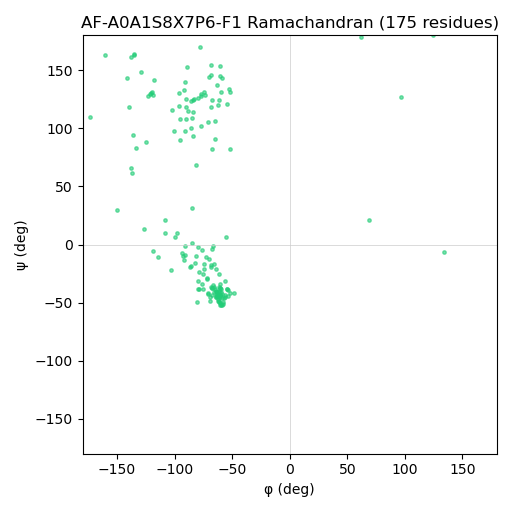8 VAL A O 1
ATOM 1269 N N . LEU A 1 159 ? 10.308 -1.967 -6.149 1.00 74.44 159 LEU A N 1
ATOM 1270 C CA . LEU A 1 159 ? 10.146 -0.724 -6.909 1.00 74.44 159 LEU A CA 1
ATOM 1271 C C . LEU A 1 159 ? 10.740 -0.840 -8.316 1.00 74.44 159 LEU A C 1
ATOM 1273 O O . LEU A 1 159 ? 10.159 -0.343 -9.281 1.00 74.44 159 LEU A O 1
ATOM 1277 N N . CYS A 1 160 ? 11.877 -1.519 -8.474 1.00 59.72 160 CYS A N 1
ATOM 1278 C CA . CYS A 1 160 ? 12.565 -1.621 -9.766 1.00 59.72 160 CYS A CA 1
ATOM 1279 C C . CYS A 1 160 ? 11.756 -2.369 -10.843 1.00 59.72 160 CYS A C 1
ATOM 1281 O O . CYS A 1 160 ? 11.986 -2.150 -12.034 1.00 59.72 160 CYS A O 1
ATOM 1283 N N . SER A 1 161 ? 10.773 -3.198 -10.470 1.00 57.69 161 SER A N 1
ATOM 1284 C CA . SER A 1 161 ? 9.865 -3.839 -11.435 1.00 57.69 161 SER A CA 1
ATOM 1285 C C . SER A 1 161 ? 8.919 -2.860 -12.135 1.00 57.69 161 SER A C 1
ATOM 1287 O O . SER A 1 161 ? 8.383 -3.198 -13.188 1.00 57.69 161 SER A O 1
ATOM 1289 N N . PHE A 1 162 ? 8.731 -1.648 -11.602 1.00 50.44 162 PHE A N 1
ATOM 1290 C CA . PHE A 1 162 ? 7.896 -0.615 -12.224 1.00 50.44 162 PHE A CA 1
ATOM 1291 C C . PHE A 1 162 ? 8.632 0.173 -13.323 1.00 50.44 162 PHE A C 1
ATOM 1293 O O . PHE A 1 162 ? 7.989 0.799 -14.162 1.00 50.44 162 PHE A O 1
ATOM 1300 N N . HIS A 1 163 ? 9.969 0.095 -13.381 1.00 54.00 163 HIS A N 1
ATOM 1301 C CA . HIS A 1 163 ? 10.793 0.744 -14.406 1.00 54.00 163 HIS A CA 1
ATOM 1302 C C . HIS A 1 163 ? 11.850 -0.214 -14.981 1.00 54.00 163 HIS A C 1
ATOM 1304 O O . HIS A 1 163 ? 13.024 -0.167 -14.606 1.00 54.00 163 HIS A O 1
ATOM 1310 N N . PRO A 1 164 ? 11.479 -1.052 -15.959 1.00 47.72 164 PRO A N 1
ATOM 1311 C CA . PRO A 1 164 ? 12.389 -2.033 -16.551 1.00 47.72 164 PRO A CA 1
ATOM 1312 C C . PRO A 1 164 ? 13.549 -1.427 -17.374 1.00 47.72 164 PRO A C 1
ATOM 1314 O O . PRO A 1 164 ? 14.468 -2.142 -17.767 1.00 47.72 164 PRO A O 1
ATOM 1317 N N . SER A 1 165 ? 13.600 -0.100 -17.558 1.00 48.75 165 SER A N 1
ATOM 1318 C CA . SER A 1 165 ? 14.781 0.600 -18.091 1.00 48.75 165 SER A CA 1
ATOM 1319 C C . SER A 1 165 ? 15.955 0.687 -17.102 1.00 48.75 165 SER A C 1
ATOM 1321 O O . SER A 1 165 ? 17.047 1.098 -17.495 1.00 48.75 165 SER A O 1
ATOM 1323 N N . LYS A 1 166 ? 15.755 0.335 -15.823 1.00 52.84 166 LYS A N 1
ATOM 1324 C CA . LYS A 1 166 ? 16.748 0.526 -14.751 1.00 52.84 166 LYS A CA 1
ATOM 1325 C C . LYS A 1 166 ? 17.648 -0.693 -14.488 1.00 52.84 166 LYS A C 1
ATOM 1327 O O . LYS A 1 166 ? 18.634 -0.565 -13.771 1.00 52.84 166 LYS A O 1
ATOM 1332 N N . SER A 1 167 ? 17.402 -1.851 -15.106 1.00 43.88 167 SER A N 1
ATOM 1333 C CA . SER A 1 167 ? 18.155 -3.095 -14.846 1.00 43.88 167 SER A CA 1
ATOM 1334 C C . SER A 1 167 ? 19.466 -3.244 -15.649 1.00 43.88 167 SER A C 1
ATOM 1336 O O . SER A 1 167 ? 19.815 -4.354 -16.048 1.00 43.88 167 SER A O 1
ATOM 1338 N N . GLY A 1 168 ? 20.172 -2.152 -15.978 1.00 41.12 168 GLY A N 1
ATOM 1339 C CA . GLY A 1 168 ? 21.187 -2.190 -17.046 1.00 41.12 168 GLY A CA 1
ATOM 1340 C C . GLY A 1 168 ? 22.392 -1.254 -16.948 1.00 41.12 168 GLY A C 1
ATOM 1341 O O . GLY A 1 168 ? 22.908 -0.874 -17.995 1.00 41.12 168 GLY A O 1
ATOM 1342 N N . LYS A 1 169 ? 22.865 -0.875 -15.753 1.00 37.41 169 LYS A N 1
ATOM 1343 C CA . LYS A 1 169 ? 24.168 -0.189 -15.608 1.00 37.41 169 LYS A CA 1
ATOM 1344 C C . LYS A 1 169 ? 24.996 -0.716 -14.432 1.00 37.41 169 LYS A C 1
ATOM 1346 O O . LYS A 1 169 ? 25.320 0.037 -13.524 1.00 37.41 169 LYS A O 1
ATOM 1351 N N . GLN A 1 170 ? 25.361 -1.994 -14.459 1.00 40.81 170 GLN A N 1
ATOM 1352 C CA . GLN A 1 170 ? 26.576 -2.490 -13.803 1.00 40.81 170 GLN A CA 1
ATOM 1353 C C . GLN A 1 170 ? 27.216 -3.554 -14.709 1.00 40.81 170 GLN A C 1
ATOM 1355 O O . GLN A 1 170 ? 26.490 -4.301 -15.362 1.00 40.81 170 GLN A O 1
ATOM 1360 N N . ASN A 1 171 ? 28.555 -3.563 -14.736 1.00 31.27 171 ASN A N 1
ATOM 1361 C CA . ASN A 1 171 ? 29.513 -4.287 -15.600 1.00 31.27 171 ASN A CA 1
ATOM 1362 C C . ASN A 1 171 ? 30.024 -3.440 -16.781 1.00 31.27 171 ASN A C 1
ATOM 1364 O O . ASN A 1 171 ? 29.233 -2.934 -17.565 1.00 31.27 171 ASN A O 1
ATOM 1368 N N . SER A 1 172 ? 31.318 -3.259 -17.037 1.00 32.22 172 SER A N 1
ATOM 1369 C CA . SER A 1 172 ? 32.564 -3.563 -16.319 1.00 32.22 172 SER A CA 1
ATOM 1370 C C . SER A 1 172 ? 33.671 -2.917 -17.163 1.00 32.22 172 SER A C 1
ATOM 1372 O O . SER A 1 172 ? 33.916 -3.377 -18.276 1.00 32.22 172 SER A O 1
ATOM 1374 N N . ILE A 1 173 ? 34.309 -1.845 -16.686 1.00 35.78 173 ILE A N 1
ATOM 1375 C CA . ILE A 1 173 ? 35.537 -1.328 -17.310 1.00 35.78 173 ILE A CA 1
ATOM 1376 C C . ILE A 1 173 ? 36.699 -2.027 -16.610 1.00 35.78 173 ILE A C 1
ATOM 1378 O O . 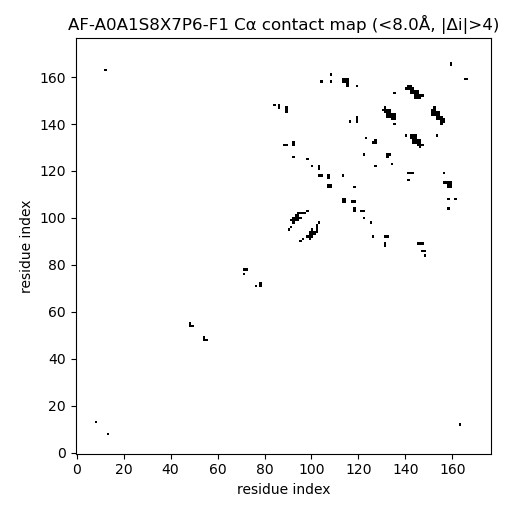ILE A 1 173 ? 37.109 -1.639 -15.521 1.00 35.78 173 ILE A O 1
ATOM 1382 N N . THR A 1 174 ? 37.200 -3.085 -17.235 1.00 35.75 174 THR A N 1
ATOM 1383 C CA . THR A 1 174 ? 38.584 -3.529 -17.068 1.00 35.75 174 THR A CA 1
ATOM 1384 C C . THR A 1 174 ? 39.176 -3.584 -18.464 1.00 35.75 174 THR A C 1
ATOM 1386 O O . THR A 1 174 ? 39.084 -4.611 -19.137 1.00 35.75 174 THR A O 1
ATOM 1389 N N . ASP A 1 175 ? 39.725 -2.456 -18.908 1.00 33.97 175 ASP A N 1
ATOM 1390 C CA . ASP A 1 175 ? 40.657 -2.442 -20.028 1.00 33.97 175 ASP A CA 1
ATOM 1391 C C . ASP A 1 175 ? 41.942 -3.129 -19.564 1.00 33.97 175 ASP A C 1
ATOM 1393 O O . ASP A 1 175 ? 42.585 -2.704 -18.602 1.00 33.97 175 ASP A O 1
ATOM 1397 N N . LYS A 1 176 ? 42.284 -4.229 -20.235 1.00 35.34 176 LYS A N 1
ATOM 1398 C CA . LYS A 1 176 ? 43.650 -4.740 -20.285 1.00 35.34 176 LYS A CA 1
ATOM 1399 C C . LYS A 1 176 ? 44.277 -4.211 -21.570 1.00 35.34 176 LYS A C 1
ATOM 1401 O O . LYS A 1 176 ? 43.819 -4.536 -22.663 1.00 35.34 176 LYS A O 1
ATOM 1406 N N . SER A 1 177 ? 45.346 -3.446 -21.421 1.00 43.22 177 SER A N 1
ATOM 1407 C CA . SER A 1 177 ? 46.460 -3.344 -22.365 1.00 43.22 177 SER A CA 1
ATOM 1408 C C . SER A 1 177 ? 47.739 -3.323 -21.546 1.00 43.22 177 SER A C 1
ATOM 1410 O O . SER A 1 177 ? 47.712 -2.686 -20.468 1.00 43.22 177 SER A O 1
#

Nearest PDB structures (foldseek):
  6i7d-assembly4_D  TM=7.623E-01  e=4.182E-05  Plasmodium falciparum 3D7
  6i7d-assembly1_A  TM=7.711E-01  e=5.328E-05  Plasmodium falciparum 3D7
  6ycx-assembly1_A  TM=7.197E-01  e=9.759E-05  Plasmodium falciparum 3D7
  6ycx-assembly1_B  TM=7.201E-01  e=1.491E-04  Plasmodium falciparum 3D7
  6i7d-assembly3_C  TM=6.661E-01  e=1.403E-04  Plasmodium falciparum 3D7

Foldseek 3Di:
DDDDDDDDDDPVVVVLVVVVVVVVVVVVVVVVVVVVVCVVPPDPDPPCQVPDPPGDDDDDDDPDPDDPVVVCVVVPNPDDPPDQPDQVLVCCCQPNPDQHLVNLLVVLLPDPPRDLQVSLVSSCVVCVPRPQKAQPPPPPQSWIWGQGSVGIDIDRDDSVSSPVVNPDPDDDDDDDD

InterPro domains:
  IPR001609 Myosin head, motor domain-like [PF00063] (68-156)
  IPR001609 Myosin head, motor domain-like [PS51456] (1-177)
  IPR001609 Myosin head, motor domain-like [SM00242] (1-175)
  IPR027417 P-loop containing nucleoside triphosphate hydrolase [SSF52540] (3-156)

pLDDT: mean 77.13, std 18.55, range [31.27, 97.06]